Protein AF-A0A2N9MKL3-F1 (afdb_monomer)

Foldseek 3Di:
DDDDDDDDPPPPPPDPFDKDKDKDQPQDPPADPLQRVFWDSIWIWIATSVGTAKIWIFGLAADFDDDDPDPLADGRHDAQQWTTKMFGCQWYAAQARWIFGGAIWIWGWDFDDPDPVCPPQDSHRIKTFTAHCVLVPHNPDRDDDVVSFVRQVNRVGPTTRIKDKDADPDDDPQDWDDDPPFWTKGWHQRPNDTMIIGRTGYDPD

Secondary structure (DSSP, 8-state):
-------------------EEEEE-SPPTT--HHHHTTB-S-EEEEEETTEEEEEEEEBSS----SPPSSTT------TT-EEEEEEESS-EE-TT--EE-SEEEEEEEEE--SSTTSTTS-SS-EEEEEEEGGG---TT----HHHHHHHHHTTTSSS-EEEEEE--SSS-SSEEEEETTTEEEEEEEETTEEEEEEEE-----

Solvent-accessible surface area (backbone atoms only — not comparable to full-atom values): 11751 Å² total; per-residue (Å²): 138,85,82,82,83,83,81,81,78,80,79,78,79,76,69,79,76,58,71,45,78,43,82,38,72,63,71,78,83,93,64,58,66,78,53,59,75,46,39,38,68,48,25,40,36,36,28,38,79,92,41,71,38,38,36,40,30,41,24,48,57,64,78,68,65,68,78,58,89,52,84,50,44,82,66,32,55,57,63,21,36,57,47,31,38,40,31,21,84,37,71,37,49,33,36,81,70,44,60,30,63,54,46,56,22,37,28,23,34,38,66,67,70,97,50,88,89,52,65,82,78,56,96,47,35,36,28,31,39,33,22,37,39,90,74,55,88,58,70,84,54,56,46,52,69,72,58,43,41,57,41,8,26,69,42,72,38,97,50,54,40,51,30,51,37,43,78,48,96,67,89,67,67,76,38,72,45,78,48,87,95,54,30,31,32,45,25,40,65,35,62,89,47,66,38,19,34,48,71,41,40,65,66,89,126

Mean predicted aligned error: 6.05 Å

Sequence (205 aa):
MIKHLLLFCCAALAFAQDYKLETIANAPPGIPAAYASLLDSKGYRVTGPSGPWCEVWFRKSIPTGAKPSDQSIVFPIAQGTFLGILRFPGKGADRRDQTLNAGVYTMRYSNFPVDGAHQGVAPQRDFALLTPIGNDPDPNTKPEFDKLVEQSKTSGTAHAAVFSLEPPSGTSFPALSKEGEHDWVLAVKVGDLSLAIIVAGKYEG

Structure (mmCIF, N/CA/C/O backbone):
data_AF-A0A2N9MKL3-F1
#
_entry.id   AF-A0A2N9MKL3-F1
#
loop_
_atom_site.group_PDB
_atom_site.id
_atom_site.type_symbol
_atom_site.label_atom_id
_atom_site.label_alt_id
_atom_site.label_comp_id
_atom_site.label_asym_id
_atom_site.label_entity_id
_atom_site.label_seq_id
_atom_site.pdbx_PDB_ins_code
_atom_site.Cartn_x
_atom_site.Cartn_y
_atom_site.Cartn_z
_atom_site.occupancy
_atom_site.B_iso_or_equiv
_atom_site.auth_seq_id
_atom_site.auth_comp_id
_atom_site.auth_asym_id
_atom_site.auth_atom_id
_atom_site.pdbx_PDB_model_num
ATOM 1 N N . MET A 1 1 ? -59.181 36.366 5.813 1.00 39.66 1 MET A N 1
ATOM 2 C CA . MET A 1 1 ? -58.487 35.269 6.525 1.00 39.66 1 MET A CA 1
ATOM 3 C C . MET A 1 1 ? -57.336 34.780 5.657 1.00 39.66 1 MET A C 1
ATOM 5 O O . MET A 1 1 ? -57.567 34.009 4.737 1.00 39.66 1 MET A O 1
ATOM 9 N N . ILE A 1 2 ? -56.126 35.296 5.875 1.00 39.34 2 ILE A N 1
ATOM 10 C CA . ILE A 1 2 ? -54.935 34.930 5.094 1.00 39.34 2 ILE A CA 1
ATOM 11 C C . ILE A 1 2 ? -54.235 33.791 5.840 1.00 39.34 2 ILE A C 1
ATOM 13 O O . ILE A 1 2 ? -53.820 33.959 6.982 1.00 39.34 2 ILE A O 1
ATOM 17 N N . LYS A 1 3 ? -54.163 32.616 5.213 1.00 43.34 3 LYS A N 1
ATOM 18 C CA . LYS A 1 3 ? -53.497 31.426 5.752 1.00 43.34 3 LYS A CA 1
ATOM 19 C C . LYS A 1 3 ? -52.026 31.495 5.337 1.00 43.34 3 LYS A C 1
ATOM 21 O O . LYS A 1 3 ? -51.718 31.355 4.158 1.00 43.34 3 LYS A O 1
ATOM 26 N N . HIS A 1 4 ? -51.130 31.778 6.277 1.00 42.59 4 HIS A N 1
ATOM 27 C CA . HIS A 1 4 ? -49.688 31.719 6.036 1.00 42.59 4 HIS A CA 1
ATOM 28 C C . HIS A 1 4 ? -49.249 30.252 5.981 1.00 42.59 4 HIS A C 1
ATOM 30 O O . HIS A 1 4 ? -49.368 29.526 6.966 1.00 42.59 4 HIS A O 1
ATOM 36 N N . LEU A 1 5 ? -48.775 29.812 4.815 1.00 52.22 5 LEU A N 1
ATOM 37 C CA . LEU A 1 5 ? -48.100 28.531 4.640 1.00 52.22 5 LEU A CA 1
ATOM 38 C C . LEU A 1 5 ? -46.615 28.743 4.963 1.00 52.22 5 LEU A C 1
ATOM 40 O O . LEU A 1 5 ? -45.886 29.330 4.167 1.00 52.22 5 LEU A O 1
ATOM 44 N N . LEU A 1 6 ? -46.185 28.313 6.150 1.00 46.88 6 LEU A N 1
ATOM 45 C CA . LEU A 1 6 ? -44.770 28.260 6.517 1.00 46.88 6 LEU A CA 1
ATOM 46 C C . LEU A 1 6 ? -44.114 27.096 5.759 1.00 46.88 6 LEU A C 1
ATOM 48 O O . LEU A 1 6 ? -44.409 25.932 6.029 1.00 46.88 6 LEU A O 1
ATOM 52 N N . LEU A 1 7 ? -43.232 27.410 4.812 1.00 47.12 7 LEU A N 1
ATOM 53 C CA . LEU A 1 7 ? -42.380 26.433 4.141 1.00 47.12 7 LEU A CA 1
ATOM 54 C C . LEU A 1 7 ? -41.171 26.142 5.044 1.00 47.12 7 LEU A C 1
ATOM 56 O O . LEU A 1 7 ? -40.278 26.975 5.188 1.00 47.12 7 LEU A O 1
ATOM 60 N N . PHE A 1 8 ? -41.164 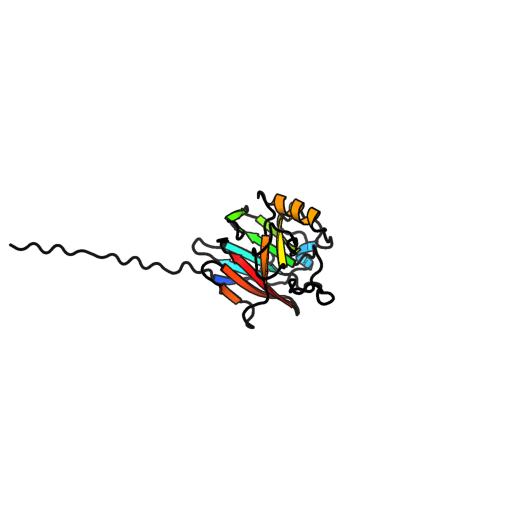24.973 5.684 1.00 48.44 8 PHE A N 1
ATOM 61 C CA . PHE A 1 8 ? -40.044 24.503 6.498 1.00 48.44 8 PHE A CA 1
ATOM 62 C C . PHE A 1 8 ? -38.958 23.956 5.561 1.00 48.44 8 PHE A C 1
ATOM 64 O O . PHE A 1 8 ? -39.061 22.844 5.046 1.00 48.44 8 PHE A O 1
ATOM 71 N N . CYS A 1 9 ? -37.938 24.767 5.280 1.00 44.59 9 CYS A N 1
ATOM 72 C CA . CYS A 1 9 ? -36.770 24.337 4.521 1.00 44.59 9 CYS A CA 1
ATOM 73 C C . CYS A 1 9 ? -35.875 23.503 5.453 1.00 44.59 9 CYS A C 1
ATOM 75 O O . CYS A 1 9 ? -35.110 24.052 6.245 1.00 44.59 9 CYS A O 1
ATOM 77 N N . CYS A 1 10 ? -36.007 22.174 5.412 1.00 46.41 10 CYS A N 1
ATOM 78 C CA . CYS A 1 10 ? -35.045 21.272 6.041 1.00 46.41 10 CYS A CA 1
ATOM 79 C C . CYS A 1 10 ? -33.714 21.385 5.291 1.00 46.41 10 CYS A C 1
ATOM 81 O O . CYS A 1 10 ? -33.498 20.705 4.289 1.00 46.41 10 CYS A O 1
ATOM 83 N N . ALA A 1 11 ? -32.820 22.248 5.770 1.00 45.31 11 ALA A N 1
ATOM 84 C CA . ALA A 1 11 ? -31.422 22.216 5.377 1.00 45.31 11 ALA A CA 1
ATOM 85 C C . ALA A 1 11 ? -30.827 20.889 5.871 1.00 45.31 11 ALA A C 1
ATOM 87 O O . ALA A 1 11 ? -30.518 20.732 7.052 1.00 45.31 11 ALA A O 1
ATOM 88 N N . ALA A 1 12 ? -30.719 19.906 4.978 1.00 47.62 12 ALA A N 1
ATOM 89 C CA . ALA A 1 12 ? -29.923 18.721 5.237 1.00 47.62 12 ALA A CA 1
ATOM 90 C C . ALA A 1 12 ? -28.466 19.176 5.376 1.00 47.62 12 ALA A C 1
ATOM 92 O O . ALA A 1 12 ? -27.826 19.555 4.395 1.00 47.62 12 ALA A O 1
ATOM 93 N N . LEU A 1 13 ? -27.952 19.182 6.605 1.00 41.12 13 LEU A N 1
ATOM 94 C CA . LEU A 1 13 ? -26.522 19.283 6.855 1.00 41.12 13 LEU A CA 1
ATOM 95 C C . LEU A 1 13 ? -25.884 18.022 6.266 1.00 41.12 13 LEU A C 1
ATOM 97 O O . LEU A 1 13 ? -25.890 16.960 6.888 1.00 41.12 13 LEU A O 1
ATOM 101 N N . ALA A 1 14 ? -25.380 18.125 5.038 1.00 39.22 14 ALA A N 1
ATOM 102 C CA . ALA A 1 14 ? -24.461 17.144 4.497 1.00 39.22 14 ALA A CA 1
ATOM 103 C C . ALA A 1 14 ? -23.179 17.237 5.332 1.00 39.22 14 ALA A C 1
ATOM 105 O O . ALA A 1 14 ? -22.327 18.089 5.092 1.00 39.22 14 ALA A O 1
ATOM 106 N N . PHE A 1 15 ? -23.067 16.408 6.370 1.00 42.84 15 PHE A N 1
ATOM 107 C CA . PHE A 1 15 ? -21.778 16.168 7.001 1.00 42.84 15 PHE A CA 1
ATOM 108 C C . PHE A 1 15 ? -20.847 15.651 5.907 1.00 42.84 15 PHE A C 1
ATOM 110 O O . PHE A 1 15 ? -21.163 14.644 5.268 1.00 42.84 15 PHE A O 1
ATOM 117 N N . ALA A 1 16 ? -19.738 16.354 5.669 1.00 49.22 16 ALA A N 1
ATOM 118 C CA . ALA A 1 16 ? -18.665 15.836 4.839 1.00 49.22 16 ALA A CA 1
ATOM 119 C C . ALA A 1 16 ? -18.332 14.429 5.353 1.00 49.22 16 ALA A C 1
ATOM 121 O O . ALA A 1 16 ? -18.038 14.223 6.534 1.00 49.22 16 ALA A O 1
ATOM 122 N N . GLN A 1 17 ? -18.533 13.444 4.484 1.00 60.38 17 GLN A N 1
ATOM 123 C CA . GLN A 1 17 ? -18.315 12.036 4.763 1.00 60.38 17 GLN A CA 1
ATOM 124 C C . GLN A 1 17 ? -16.808 11.771 4.737 1.00 60.38 17 GLN A C 1
ATOM 126 O O . GLN A 1 17 ? -16.272 11.203 3.789 1.00 60.38 17 GLN A O 1
ATOM 131 N N . ASP A 1 18 ? -16.123 12.260 5.766 1.00 85.50 18 ASP A N 1
ATOM 132 C CA . ASP A 1 18 ? -14.670 12.247 5.830 1.00 85.50 18 ASP A CA 1
ATOM 133 C C . ASP A 1 18 ? -14.138 10.942 6.416 1.00 85.50 18 ASP A C 1
ATOM 135 O O . ASP A 1 18 ? -14.710 10.363 7.348 1.00 85.50 18 ASP A O 1
ATOM 139 N N . TYR A 1 19 ? -13.002 10.499 5.884 1.00 95.62 19 TYR A N 1
ATOM 140 C CA . TYR A 1 19 ? -12.258 9.391 6.456 1.00 95.62 19 TYR A CA 1
ATOM 141 C C . TYR A 1 19 ? -11.375 9.875 7.605 1.00 95.62 19 TYR A C 1
ATOM 143 O O . TYR A 1 19 ? -10.886 11.004 7.628 1.00 95.62 19 TYR A O 1
ATOM 151 N N . LYS A 1 20 ? -11.160 8.996 8.584 1.00 97.06 20 LYS A N 1
ATOM 152 C CA . LYS A 1 20 ? -10.362 9.276 9.782 1.00 97.06 20 LYS A CA 1
ATOM 153 C C . LYS A 1 20 ? -9.252 8.258 9.941 1.00 97.06 20 LYS A C 1
ATOM 155 O O . LYS A 1 20 ? -9.462 7.072 9.695 1.00 97.06 20 LYS A O 1
ATOM 160 N N . LEU A 1 21 ? -8.104 8.729 10.415 1.00 98.06 21 LEU A N 1
ATOM 161 C CA . LEU A 1 21 ? -6.928 7.915 10.681 1.00 98.06 21 LEU A CA 1
ATOM 162 C C . LEU A 1 21 ? -6.773 7.640 12.178 1.00 98.06 21 LEU A C 1
ATOM 164 O O . LEU A 1 21 ? -6.790 8.559 12.994 1.00 98.06 21 LEU A O 1
ATOM 168 N N . GLU A 1 22 ? -6.547 6.379 12.520 1.00 97.88 22 GLU A N 1
ATOM 169 C CA . GLU A 1 22 ? -6.159 5.920 13.851 1.00 97.88 22 GLU A CA 1
ATOM 170 C C . GLU A 1 22 ? -4.869 5.097 13.730 1.00 97.88 22 GLU A C 1
ATOM 172 O O . GLU A 1 22 ? -4.763 4.212 12.883 1.00 97.88 22 GLU A O 1
ATOM 177 N N . THR A 1 23 ? -3.877 5.359 14.585 1.00 97.88 23 THR A N 1
ATOM 178 C CA . THR A 1 23 ? -2.728 4.450 14.725 1.00 97.88 23 THR A CA 1
ATOM 179 C C . THR A 1 23 ? -3.107 3.312 15.665 1.00 97.88 23 THR A C 1
ATOM 181 O O . THR A 1 23 ? -3.525 3.558 16.793 1.00 97.88 23 THR A O 1
ATOM 184 N N . ILE A 1 24 ? -2.924 2.071 15.224 1.00 96.88 24 ILE A N 1
ATOM 185 C CA . ILE A 1 24 ? -3.244 0.860 15.988 1.00 96.88 24 ILE A CA 1
ATOM 186 C C . ILE A 1 24 ? -1.961 0.114 16.368 1.00 96.88 24 ILE A C 1
ATOM 188 O O . ILE A 1 24 ? -1.011 0.075 15.594 1.00 96.88 24 ILE A O 1
ATOM 192 N N . ALA A 1 25 ? -1.924 -0.484 17.560 1.00 92.50 25 ALA A N 1
ATOM 193 C CA . ALA A 1 25 ? -0.756 -1.221 18.073 1.00 92.50 25 ALA A CA 1
ATOM 194 C C . ALA A 1 25 ? -0.885 -2.752 17.951 1.00 92.50 25 ALA A C 1
ATOM 196 O O . ALA A 1 25 ? 0.005 -3.493 18.359 1.00 92.50 25 ALA A O 1
ATOM 197 N N . ASN A 1 26 ? -2.014 -3.236 17.431 1.00 87.50 26 ASN A N 1
ATOM 198 C CA . ASN A 1 26 ? -2.251 -4.665 17.261 1.00 87.50 26 ASN A CA 1
ATOM 199 C C . ASN A 1 26 ? -1.634 -5.142 15.948 1.00 87.50 26 ASN A C 1
ATOM 201 O O . ASN A 1 26 ? -1.745 -4.456 14.932 1.00 87.50 26 ASN A O 1
ATOM 205 N N . ALA A 1 27 ? -1.047 -6.338 15.956 1.00 87.88 27 ALA A N 1
ATOM 206 C CA . ALA A 1 27 ? -0.633 -7.016 14.733 1.00 87.88 27 ALA A CA 1
ATOM 207 C C . ALA A 1 27 ? -1.854 -7.341 13.843 1.00 87.88 27 ALA A C 1
ATOM 209 O O . ALA A 1 27 ? -2.966 -7.495 14.367 1.00 87.88 27 ALA A O 1
ATOM 210 N N . PRO A 1 28 ? -1.670 -7.500 12.518 1.00 90.00 28 PRO A N 1
ATOM 211 C CA . PRO A 1 28 ? -2.746 -7.971 11.659 1.00 90.00 28 PRO A CA 1
ATOM 212 C C . PRO A 1 28 ? -3.197 -9.364 12.123 1.00 90.00 28 PRO A C 1
ATOM 214 O O . PRO A 1 28 ? -2.353 -10.232 12.370 1.00 90.00 28 PRO A O 1
ATOM 217 N N . PRO A 1 29 ? -4.507 -9.618 12.259 1.00 88.81 29 PRO A N 1
ATOM 218 C CA . PRO A 1 29 ? -4.981 -10.906 12.741 1.00 88.81 29 PRO A CA 1
ATOM 219 C C . PRO A 1 29 ? -4.747 -12.008 11.703 1.00 88.81 29 PRO A C 1
ATOM 221 O O . PRO A 1 29 ? -4.977 -11.811 10.512 1.00 88.81 29 PRO A O 1
ATOM 224 N N . GLY A 1 30 ? -4.355 -13.195 12.174 1.00 87.25 30 GLY A N 1
ATOM 225 C CA . GLY A 1 30 ? -4.364 -14.418 11.365 1.00 87.25 30 GLY A CA 1
ATOM 226 C C . GLY A 1 30 ? -3.326 -14.479 10.242 1.00 87.25 30 GLY A C 1
ATOM 227 O O . GLY A 1 30 ? -3.549 -15.196 9.270 1.00 87.25 30 GLY A O 1
ATOM 228 N N . ILE A 1 31 ? -2.209 -13.749 10.347 1.00 95.12 31 ILE A N 1
ATOM 229 C CA . ILE A 1 31 ? -1.145 -13.789 9.333 1.00 95.12 31 ILE A CA 1
ATOM 230 C C . ILE A 1 31 ? -0.044 -14.811 9.664 1.00 95.12 31 ILE A C 1
ATOM 232 O O . ILE A 1 31 ? 0.255 -15.028 10.842 1.00 95.12 31 ILE A O 1
ATOM 236 N N . PRO A 1 32 ? 0.618 -15.414 8.655 1.00 95.56 32 PRO A N 1
ATOM 237 C CA . PRO A 1 32 ? 1.768 -16.285 8.882 1.00 95.56 32 PRO A CA 1
ATOM 238 C C . PRO A 1 32 ? 2.934 -15.559 9.572 1.00 95.56 32 PRO A C 1
ATOM 240 O O . PRO A 1 32 ? 3.212 -14.389 9.297 1.00 95.56 32 PRO A O 1
ATOM 243 N N . ALA A 1 33 ? 3.683 -16.281 10.411 1.00 95.12 33 ALA A N 1
ATOM 244 C CA . ALA A 1 33 ? 4.817 -15.732 11.166 1.00 95.12 33 ALA A CA 1
ATOM 245 C C . ALA A 1 33 ? 5.911 -15.118 10.269 1.00 95.12 33 ALA A C 1
ATOM 247 O O . ALA A 1 33 ? 6.530 -14.119 10.643 1.00 95.12 33 ALA A O 1
ATOM 248 N N . ALA A 1 34 ? 6.107 -15.671 9.065 1.00 96.44 34 ALA A N 1
ATOM 249 C CA . ALA A 1 34 ? 7.040 -15.136 8.075 1.00 96.44 34 ALA A CA 1
ATOM 250 C C . ALA A 1 34 ? 6.705 -13.679 7.709 1.00 96.44 34 ALA A C 1
ATOM 252 O O . ALA A 1 34 ? 7.597 -12.836 7.686 1.00 96.44 34 ALA A O 1
ATOM 253 N N . TYR A 1 35 ? 5.419 -13.358 7.529 1.00 97.56 35 TYR A N 1
ATOM 254 C CA . TYR A 1 35 ? 4.961 -11.988 7.299 1.00 97.56 35 TYR A CA 1
ATOM 255 C C . TYR A 1 35 ? 5.055 -11.146 8.574 1.00 97.56 35 TYR A C 1
ATOM 257 O O . TYR A 1 35 ? 5.614 -10.051 8.543 1.00 97.56 35 TYR A O 1
ATOM 265 N N . ALA A 1 36 ? 4.573 -11.670 9.707 1.00 96.12 36 ALA A N 1
ATOM 266 C CA . ALA A 1 36 ? 4.521 -10.930 10.969 1.00 96.12 36 ALA A CA 1
ATOM 267 C C . ALA A 1 36 ? 5.900 -10.420 11.423 1.00 96.12 36 ALA A C 1
ATOM 269 O O . ALA A 1 36 ? 6.015 -9.308 11.931 1.00 96.12 36 ALA A O 1
ATOM 270 N N . SER A 1 37 ? 6.963 -11.197 11.194 1.00 95.81 37 SER A N 1
ATOM 271 C CA . SER A 1 37 ? 8.326 -10.816 11.592 1.00 95.81 37 SER A CA 1
ATOM 272 C C . SER A 1 37 ? 8.879 -9.584 10.851 1.00 95.81 37 SER A C 1
ATOM 274 O O . SER A 1 37 ? 9.760 -8.892 11.380 1.00 95.81 37 SER A O 1
ATOM 276 N N . LEU A 1 38 ? 8.338 -9.278 9.665 1.00 97.25 38 LEU A N 1
ATOM 277 C CA . LEU A 1 38 ? 8.775 -8.185 8.794 1.00 97.25 38 LEU A CA 1
ATOM 278 C C . LEU A 1 38 ? 7.998 -6.879 9.002 1.00 97.25 38 LEU A C 1
ATOM 280 O O . LEU A 1 38 ? 8.477 -5.833 8.561 1.00 97.25 38 LEU A O 1
ATOM 284 N N . LEU A 1 39 ? 6.824 -6.926 9.636 1.00 97.56 39 LEU A N 1
ATOM 285 C CA . LEU A 1 39 ? 5.928 -5.777 9.809 1.00 97.56 39 LEU A CA 1
ATOM 286 C C . LEU A 1 39 ? 6.325 -4.888 10.984 1.00 97.56 39 LEU A C 1
ATOM 288 O O . LEU A 1 39 ? 6.855 -5.366 11.988 1.00 97.56 39 LEU A O 1
ATOM 292 N N . ASP A 1 40 ? 6.057 -3.591 10.856 1.00 95.81 40 ASP A N 1
ATOM 293 C CA . ASP A 1 40 ? 6.110 -2.670 11.987 1.00 95.81 40 ASP A CA 1
ATOM 294 C C . ASP A 1 40 ? 5.137 -3.116 13.095 1.00 95.81 40 ASP A C 1
ATOM 296 O O . ASP A 1 40 ? 4.141 -3.799 12.838 1.00 95.81 40 ASP A O 1
ATOM 300 N N . SER A 1 41 ? 5.437 -2.763 14.348 1.00 91.38 41 SER A N 1
ATOM 301 C CA . SER A 1 41 ? 4.551 -3.071 15.477 1.00 91.38 41 SER A CA 1
ATOM 302 C C . SER A 1 41 ? 3.278 -2.226 15.465 1.00 91.38 41 SER A C 1
ATOM 304 O O . SER A 1 41 ? 2.305 -2.576 16.133 1.00 91.38 41 SER A O 1
ATOM 306 N N . LYS A 1 42 ? 3.272 -1.126 14.707 1.00 95.12 42 LYS A N 1
ATOM 307 C CA . LYS A 1 42 ? 2.122 -0.251 14.504 1.00 95.12 42 LYS A CA 1
ATOM 308 C C . LYS A 1 42 ? 1.496 -0.482 13.130 1.00 95.12 42 LYS A C 1
ATOM 310 O O . LYS A 1 42 ? 2.167 -0.799 12.152 1.00 95.12 42 LYS A O 1
ATOM 315 N N . GLY A 1 43 ? 0.192 -0.260 13.063 1.00 97.62 43 GLY A N 1
ATOM 316 C CA . GLY A 1 43 ? -0.569 -0.146 11.828 1.00 97.62 43 GLY A CA 1
ATOM 317 C C . GLY A 1 43 ? -1.437 1.104 11.829 1.00 97.62 43 GLY A C 1
ATOM 318 O O . GLY A 1 43 ? -1.456 1.882 12.787 1.00 97.62 43 GLY A O 1
ATOM 319 N N . TYR A 1 44 ? -2.198 1.266 10.760 1.00 98.44 44 TYR A N 1
ATOM 320 C CA . TYR A 1 44 ? -3.039 2.425 10.508 1.00 98.44 44 TYR A CA 1
ATOM 321 C C . TYR A 1 44 ? -4.439 1.962 10.143 1.00 98.44 44 TYR A C 1
ATOM 323 O O . TYR A 1 44 ? -4.627 1.316 9.115 1.00 98.44 44 TYR A O 1
ATOM 331 N N . ARG A 1 45 ? -5.427 2.286 10.974 1.00 98.50 45 ARG A N 1
ATOM 332 C CA . ARG A 1 45 ? -6.835 2.081 10.653 1.00 98.50 45 ARG A CA 1
ATOM 333 C C . ARG A 1 45 ? -7.390 3.340 10.015 1.00 98.50 45 ARG A C 1
ATOM 335 O O . ARG A 1 45 ? -7.307 4.427 10.580 1.00 98.50 45 ARG A O 1
ATOM 342 N N . VAL A 1 46 ? -8.015 3.155 8.866 1.00 98.44 46 VAL A N 1
ATOM 343 C CA . VAL A 1 46 ? -8.793 4.174 8.183 1.00 98.44 46 VAL A CA 1
ATOM 344 C C . VAL A 1 46 ? -10.264 3.840 8.388 1.00 98.44 46 VAL A C 1
ATOM 346 O O . VAL A 1 46 ? -10.717 2.738 8.084 1.00 98.44 46 VAL A O 1
ATOM 349 N N . THR A 1 47 ? -11.006 4.775 8.970 1.00 97.94 47 THR A N 1
ATOM 350 C CA . THR A 1 47 ? -12.442 4.644 9.248 1.00 97.94 47 THR A CA 1
ATOM 351 C C . THR A 1 47 ? -13.193 5.568 8.312 1.00 97.94 47 THR A C 1
ATOM 353 O O . THR A 1 47 ? -12.926 6.766 8.302 1.00 97.94 47 THR A O 1
ATOM 356 N N . GLY A 1 48 ? -14.102 5.007 7.523 1.00 95.25 48 GLY A N 1
ATOM 357 C CA . GLY A 1 48 ? -14.975 5.761 6.639 1.00 95.25 48 GLY A CA 1
ATOM 358 C C . GLY A 1 48 ? -16.331 6.075 7.281 1.00 95.25 48 GLY A C 1
ATOM 359 O O . GLY A 1 48 ? -16.581 5.735 8.442 1.00 95.25 48 GLY A O 1
ATOM 360 N N . PRO A 1 49 ? -17.253 6.665 6.506 1.00 90.56 49 PRO A N 1
ATOM 361 C CA . PRO A 1 49 ? -18.579 7.074 6.980 1.00 90.56 49 PRO A CA 1
ATOM 362 C C . PRO A 1 49 ? -19.431 5.930 7.542 1.00 90.56 49 PRO A C 1
ATOM 364 O O . PRO A 1 49 ? -20.260 6.144 8.424 1.00 90.56 49 PRO A O 1
ATOM 367 N N . SER A 1 50 ? -19.227 4.711 7.039 1.00 91.25 50 SER A N 1
ATOM 368 C CA . SER A 1 50 ? -19.972 3.510 7.439 1.00 91.25 50 SER A CA 1
ATOM 369 C C . SER A 1 50 ? -19.233 2.635 8.460 1.00 91.25 50 SER A C 1
ATOM 371 O O . SER A 1 50 ? -19.670 1.518 8.725 1.00 91.25 50 SER A O 1
ATOM 373 N N . GLY A 1 51 ? -18.126 3.118 9.037 1.00 94.44 51 GLY A N 1
ATOM 374 C CA . GLY A 1 51 ? -17.304 2.375 9.995 1.00 94.44 51 GLY A CA 1
ATOM 375 C C . GLY A 1 51 ? -15.901 2.045 9.467 1.00 94.44 51 GLY A C 1
ATOM 376 O O . GLY A 1 51 ? -15.419 2.709 8.545 1.00 94.44 51 GLY A O 1
ATOM 377 N N . PRO A 1 52 ? -15.198 1.064 10.069 1.00 95.81 52 PRO A N 1
ATOM 378 C CA . PRO A 1 52 ? -13.836 0.705 9.675 1.00 95.81 52 PRO A CA 1
ATOM 379 C C . PRO A 1 52 ? -13.753 0.349 8.186 1.00 95.81 52 PRO A C 1
ATOM 381 O O . PRO A 1 52 ? -14.414 -0.586 7.736 1.00 95.81 52 PRO A O 1
ATOM 384 N N . TRP A 1 53 ? -12.939 1.093 7.434 1.00 97.75 53 TRP A N 1
ATOM 385 C CA . TRP A 1 53 ? -12.760 0.904 5.996 1.00 97.75 53 TRP A CA 1
ATOM 386 C C . TRP A 1 53 ? -11.635 -0.087 5.715 1.00 97.75 53 TRP A C 1
ATOM 388 O O . TRP A 1 53 ? -11.880 -1.174 5.199 1.00 97.75 53 TRP A O 1
ATOM 398 N N . CYS A 1 54 ? -10.410 0.244 6.120 1.00 98.50 54 CYS A N 1
ATOM 399 C CA . CYS A 1 54 ? -9.257 -0.633 5.969 1.00 98.50 54 CYS A CA 1
ATOM 400 C C . CYS A 1 54 ? -8.257 -0.453 7.112 1.00 98.50 54 CYS A C 1
ATOM 402 O O . CYS A 1 54 ? -8.283 0.532 7.851 1.00 98.50 54 CYS A O 1
ATOM 404 N N . GLU A 1 55 ? -7.355 -1.414 7.247 1.00 98.62 55 GLU A N 1
ATOM 405 C CA . GLU A 1 55 ? -6.228 -1.383 8.174 1.00 98.62 55 GLU A CA 1
ATOM 406 C C . GLU A 1 55 ? -4.948 -1.708 7.398 1.00 98.62 55 GLU A C 1
ATOM 408 O O . GLU A 1 55 ? -4.938 -2.643 6.598 1.00 98.62 55 GLU A O 1
ATOM 413 N N . VAL A 1 56 ? -3.878 -0.943 7.605 1.00 98.75 56 VAL A N 1
ATOM 414 C CA . VAL A 1 56 ? -2.621 -1.073 6.856 1.00 98.75 56 VAL A CA 1
ATOM 415 C C . VAL A 1 56 ? -1.448 -1.222 7.820 1.00 98.75 56 VAL A C 1
ATOM 417 O O . VAL A 1 56 ? -1.282 -0.409 8.725 1.00 98.75 56 VAL A O 1
ATOM 420 N N . TRP A 1 57 ? -0.606 -2.229 7.604 1.00 98.69 57 TRP A N 1
ATOM 421 C CA . TRP A 1 57 ? 0.664 -2.418 8.306 1.00 98.69 57 TRP A CA 1
ATOM 422 C C . TRP A 1 57 ? 1.783 -2.488 7.286 1.00 98.69 57 TRP A C 1
ATOM 424 O O . TRP A 1 57 ? 1.802 -3.383 6.445 1.00 98.69 57 TRP A O 1
ATOM 434 N N . PHE A 1 58 ? 2.740 -1.575 7.366 1.00 98.56 58 PHE A N 1
ATOM 435 C CA . PHE A 1 58 ? 3.915 -1.615 6.505 1.00 98.56 58 PHE A CA 1
ATOM 436 C C . PHE A 1 58 ? 4.994 -2.513 7.105 1.00 98.56 58 PHE A C 1
ATOM 438 O O . PHE A 1 58 ? 4.982 -2.837 8.295 1.00 98.56 58 PHE A O 1
ATOM 445 N N . ARG A 1 59 ? 5.956 -2.923 6.278 1.00 97.94 59 ARG A N 1
ATOM 446 C CA . ARG A 1 59 ? 7.213 -3.479 6.786 1.00 97.94 59 ARG A CA 1
ATOM 447 C C . ARG A 1 59 ? 7.900 -2.492 7.727 1.00 97.94 59 ARG A C 1
ATOM 449 O O . ARG A 1 59 ? 7.751 -1.293 7.562 1.00 97.94 59 ARG A O 1
ATOM 456 N N . LYS A 1 60 ? 8.747 -2.982 8.633 1.00 96.69 60 LYS A N 1
ATOM 457 C CA . LYS A 1 60 ? 9.647 -2.132 9.446 1.00 96.69 60 LYS A CA 1
ATOM 458 C C . LYS A 1 60 ? 10.567 -1.277 8.567 1.00 96.69 60 LYS A C 1
ATOM 460 O O . LYS A 1 60 ? 10.918 -0.154 8.903 1.00 96.69 60 LYS A O 1
ATOM 465 N N . SER A 1 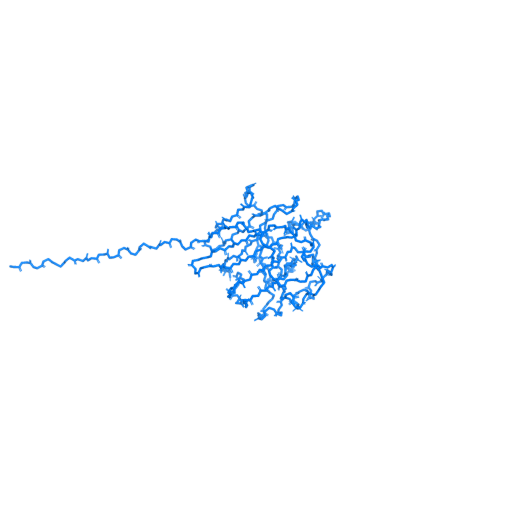61 ? 10.989 -1.854 7.443 1.00 96.62 61 SER A N 1
ATOM 466 C CA . SER A 1 61 ? 11.807 -1.217 6.417 1.00 96.62 61 SER A CA 1
ATOM 467 C C . SER A 1 61 ? 11.526 -1.882 5.069 1.00 96.62 61 SER A C 1
ATOM 469 O O . SER A 1 61 ? 11.428 -3.114 4.981 1.00 96.62 61 SER A O 1
ATOM 471 N N . ILE A 1 62 ? 11.376 -1.062 4.028 1.00 97.88 62 ILE A N 1
ATOM 472 C CA . ILE A 1 62 ? 11.233 -1.507 2.641 1.00 97.88 62 ILE A CA 1
ATOM 473 C C . ILE A 1 62 ? 12.623 -1.465 1.991 1.00 97.88 62 ILE A C 1
ATOM 475 O O . ILE A 1 62 ? 13.247 -0.406 1.994 1.00 97.88 62 ILE A O 1
ATOM 479 N N . PRO A 1 63 ? 13.120 -2.583 1.428 1.00 96.38 63 PRO A N 1
ATOM 480 C CA . PRO A 1 63 ? 14.382 -2.602 0.707 1.00 96.38 63 PRO A CA 1
ATOM 481 C C . PRO A 1 63 ? 14.336 -1.659 -0.492 1.00 96.38 63 PRO A C 1
ATOM 483 O O . PRO A 1 63 ? 13.493 -1.817 -1.377 1.00 96.38 63 PRO A O 1
ATOM 486 N N . THR A 1 64 ? 15.269 -0.716 -0.521 1.00 96.81 64 THR A N 1
ATOM 487 C CA . THR A 1 64 ? 15.472 0.213 -1.629 1.00 96.81 64 THR A CA 1
ATOM 488 C C . THR A 1 64 ? 16.793 -0.071 -2.339 1.00 96.81 64 THR A C 1
ATOM 490 O O . THR A 1 64 ? 17.714 -0.664 -1.772 1.00 96.81 64 THR A O 1
ATOM 493 N N . GLY A 1 65 ? 16.867 0.304 -3.613 1.00 93.81 65 GLY A N 1
ATOM 494 C CA . GLY A 1 65 ? 18.039 0.141 -4.465 1.00 93.81 65 GLY A CA 1
ATOM 495 C C . GLY A 1 65 ? 18.533 1.463 -5.043 1.00 93.81 65 GLY A C 1
ATOM 496 O O . GLY A 1 65 ? 18.348 2.536 -4.470 1.00 93.81 65 GLY A O 1
ATOM 497 N N . ALA A 1 66 ? 19.179 1.372 -6.204 1.00 93.31 66 ALA A N 1
ATOM 498 C CA . ALA A 1 66 ? 19.588 2.546 -6.959 1.00 93.31 66 ALA A CA 1
ATOM 499 C C . ALA A 1 66 ? 18.370 3.359 -7.426 1.00 93.31 66 ALA A C 1
ATOM 501 O O . ALA A 1 66 ? 17.275 2.827 -7.613 1.00 93.31 66 ALA A O 1
ATOM 502 N N . LYS A 1 67 ? 18.590 4.657 -7.652 1.00 91.94 67 LYS A N 1
ATOM 503 C CA . LYS A 1 67 ? 17.586 5.537 -8.251 1.00 91.94 67 LYS A CA 1
ATOM 504 C C . LYS A 1 67 ? 17.127 4.967 -9.610 1.00 91.94 67 LYS A C 1
ATOM 506 O O . LYS A 1 67 ? 17.997 4.605 -10.408 1.00 91.94 67 LYS A O 1
ATOM 511 N N . PRO A 1 68 ? 15.812 4.924 -9.898 1.00 93.69 68 PRO A N 1
ATOM 512 C CA . PRO A 1 68 ? 15.310 4.518 -11.207 1.00 93.69 68 PRO A CA 1
ATOM 513 C C . PRO A 1 68 ? 15.859 5.402 -12.336 1.00 93.69 68 PRO A C 1
ATOM 515 O O . PRO A 1 68 ? 16.015 6.615 -12.173 1.00 93.69 68 PRO A O 1
ATOM 518 N N . SER A 1 69 ? 16.155 4.797 -13.488 1.00 93.88 69 SER A N 1
ATOM 519 C CA . SER A 1 69 ? 16.533 5.526 -14.708 1.00 93.88 69 SER A CA 1
ATOM 520 C C . SER A 1 69 ? 15.322 6.135 -15.422 1.00 93.88 69 SER A C 1
ATOM 522 O O . SER A 1 69 ? 15.442 7.186 -16.050 1.00 93.88 69 SER A O 1
ATOM 524 N N . ASP A 1 70 ? 14.161 5.488 -15.310 1.00 93.38 70 ASP A N 1
ATOM 525 C CA . ASP A 1 70 ? 12.875 6.004 -15.767 1.00 93.38 70 ASP A CA 1
ATOM 526 C C . ASP A 1 70 ? 12.366 7.072 -14.790 1.00 93.38 70 ASP A C 1
ATOM 528 O O . ASP A 1 70 ? 12.104 6.787 -13.623 1.00 93.38 70 ASP A O 1
ATOM 532 N N . GLN A 1 71 ? 12.221 8.306 -15.275 1.00 92.44 71 GLN A N 1
ATOM 533 C CA . GLN A 1 71 ? 11.791 9.451 -14.465 1.00 92.44 71 GLN A CA 1
ATOM 534 C C . GLN A 1 71 ? 10.320 9.380 -14.037 1.00 92.44 71 GLN A C 1
ATOM 536 O O . GLN A 1 71 ? 9.918 10.124 -13.148 1.00 92.44 71 GLN A O 1
ATOM 541 N N . SER A 1 72 ? 9.527 8.499 -14.650 1.00 93.31 72 SER A N 1
ATOM 542 C CA . SER A 1 72 ? 8.137 8.252 -14.258 1.00 93.31 72 SER A CA 1
ATOM 543 C C . SER A 1 72 ? 7.997 7.248 -13.105 1.00 93.31 72 SER A C 1
ATOM 545 O O . SER A 1 72 ? 6.882 7.000 -12.648 1.00 93.31 72 SER A O 1
ATOM 547 N N . ILE A 1 73 ? 9.113 6.687 -12.620 1.00 96.88 73 ILE A N 1
ATOM 548 C CA . ILE A 1 73 ? 9.171 5.844 -11.422 1.00 96.88 73 ILE A CA 1
ATOM 549 C C . ILE A 1 73 ? 9.773 6.662 -10.280 1.00 96.88 73 ILE A C 1
ATOM 551 O O . ILE A 1 73 ? 10.915 7.122 -10.353 1.00 96.88 73 ILE A O 1
ATOM 555 N N . VAL A 1 74 ? 9.011 6.816 -9.204 1.00 97.00 74 VAL A N 1
ATOM 556 C CA . VAL A 1 74 ? 9.415 7.600 -8.033 1.00 97.00 74 VAL A CA 1
ATOM 557 C C . VAL A 1 74 ? 10.265 6.764 -7.090 1.00 97.00 74 VAL A C 1
ATOM 559 O O . VAL A 1 74 ? 11.299 7.228 -6.598 1.00 97.00 74 VAL A O 1
ATOM 562 N N . PHE A 1 75 ? 9.826 5.541 -6.794 1.00 97.88 75 PHE A N 1
ATOM 563 C CA . PHE A 1 75 ? 10.409 4.778 -5.706 1.00 97.88 75 PHE A CA 1
ATOM 564 C C . PHE A 1 75 ? 11.528 3.855 -6.196 1.00 97.88 75 PHE A C 1
ATOM 566 O O . PHE A 1 75 ? 11.332 3.085 -7.134 1.00 97.88 75 PHE A O 1
ATOM 573 N N . PRO A 1 76 ? 12.698 3.843 -5.531 1.00 97.19 76 PRO A N 1
ATOM 574 C CA . PRO A 1 76 ? 13.774 2.899 -5.823 1.00 97.19 76 PRO A CA 1
ATOM 575 C C . PRO A 1 76 ? 13.462 1.508 -5.239 1.00 97.19 76 PRO A C 1
ATOM 577 O O . PRO A 1 76 ? 14.282 0.934 -4.525 1.00 97.19 76 PRO A O 1
ATOM 580 N N . ILE A 1 77 ? 12.261 0.977 -5.476 1.00 98.19 77 ILE A N 1
ATOM 581 C CA . ILE A 1 77 ? 11.800 -0.320 -4.969 1.00 98.19 77 ILE A CA 1
ATOM 582 C C . ILE A 1 77 ? 11.815 -1.321 -6.124 1.00 98.19 77 ILE A C 1
ATOM 584 O O . ILE A 1 77 ? 11.369 -1.026 -7.227 1.00 98.19 77 ILE A O 1
ATOM 588 N N . ALA A 1 78 ? 12.332 -2.525 -5.887 1.00 97.12 78 ALA A N 1
ATOM 589 C CA . ALA A 1 78 ? 12.328 -3.567 -6.910 1.00 97.12 78 ALA A CA 1
ATOM 590 C C . ALA A 1 78 ? 10.917 -4.152 -7.117 1.00 97.12 78 ALA A C 1
ATOM 592 O O . ALA A 1 78 ? 10.177 -4.338 -6.145 1.00 97.12 78 ALA A O 1
ATOM 593 N N . GLN A 1 79 ? 10.586 -4.521 -8.359 1.00 97.88 79 GLN A N 1
ATOM 594 C CA . GLN A 1 79 ? 9.364 -5.251 -8.726 1.00 97.88 79 GLN A CA 1
ATOM 595 C C . GLN A 1 79 ? 9.085 -6.422 -7.769 1.00 97.88 79 GLN A C 1
ATOM 597 O O . GLN A 1 79 ? 9.993 -7.139 -7.342 1.00 97.88 79 GLN A O 1
ATOM 602 N N . GLY A 1 80 ? 7.817 -6.599 -7.396 1.00 98.44 80 GLY A N 1
ATOM 603 C CA . GLY A 1 80 ? 7.366 -7.700 -6.551 1.00 98.44 80 GLY A CA 1
ATOM 604 C C . GLY A 1 80 ? 7.755 -7.580 -5.078 1.00 98.44 80 GLY A C 1
ATOM 605 O O . GLY A 1 80 ? 7.362 -8.439 -4.288 1.00 98.44 80 GLY A O 1
ATOM 606 N N . THR A 1 81 ? 8.490 -6.541 -4.669 1.00 98.62 81 THR A N 1
ATOM 607 C CA . THR A 1 81 ? 8.893 -6.354 -3.269 1.00 98.62 81 THR A CA 1
ATOM 608 C C . THR A 1 81 ? 7.669 -6.267 -2.364 1.00 98.62 81 THR A C 1
ATOM 610 O O . THR A 1 81 ? 6.782 -5.443 -2.579 1.00 98.62 81 THR A O 1
ATOM 613 N N . PHE A 1 82 ? 7.638 -7.102 -1.323 1.00 98.75 82 PHE A N 1
ATOM 614 C CA . PHE A 1 82 ? 6.639 -7.015 -0.263 1.00 98.75 82 PHE A CA 1
ATOM 615 C C . PHE A 1 82 ? 6.754 -5.664 0.455 1.00 98.75 82 PHE A C 1
ATOM 617 O O . PHE A 1 82 ? 7.847 -5.302 0.902 1.00 98.75 82 PHE A O 1
ATOM 624 N N . LEU A 1 83 ? 5.639 -4.939 0.557 1.00 98.81 83 LEU A N 1
ATOM 625 C CA . LEU A 1 83 ? 5.534 -3.610 1.170 1.00 98.81 83 LEU A CA 1
ATOM 626 C C . LEU A 1 83 ? 4.890 -3.662 2.557 1.00 98.81 83 LEU A C 1
ATOM 628 O O . LEU A 1 83 ? 5.262 -2.898 3.449 1.00 98.81 83 LEU A O 1
ATOM 632 N N . GLY A 1 84 ? 3.931 -4.567 2.741 1.00 98.56 84 GLY A N 1
ATOM 633 C CA . GLY A 1 84 ? 3.116 -4.641 3.943 1.00 98.56 84 GLY A CA 1
ATOM 634 C C . GLY A 1 84 ? 1.820 -5.418 3.736 1.00 98.56 84 GLY A C 1
ATOM 635 O O . GLY A 1 84 ? 1.592 -6.016 2.687 1.00 98.56 84 GLY A O 1
ATOM 636 N N . ILE A 1 85 ? 0.966 -5.394 4.749 1.00 98.69 85 ILE A N 1
ATOM 637 C CA . ILE A 1 85 ? -0.364 -5.995 4.753 1.00 98.69 85 ILE A CA 1
ATOM 638 C C . ILE A 1 85 ? -1.426 -4.900 4.694 1.00 98.69 85 ILE A C 1
ATOM 640 O O . ILE A 1 85 ? -1.333 -3.907 5.415 1.00 98.69 85 ILE A O 1
ATOM 644 N N . LEU A 1 86 ? -2.464 -5.131 3.896 1.00 98.62 86 LEU A N 1
ATOM 645 C CA . LEU A 1 86 ? -3.718 -4.390 3.947 1.00 98.62 86 LEU A CA 1
ATOM 646 C C . LEU A 1 86 ? -4.844 -5.354 4.325 1.00 98.62 86 LEU A C 1
ATOM 648 O O . LEU A 1 86 ? -4.944 -6.456 3.790 1.00 98.62 86 LEU A O 1
ATOM 652 N N . ARG A 1 87 ? -5.705 -4.949 5.253 1.00 98.25 87 ARG A N 1
ATOM 653 C CA . ARG A 1 87 ? -6.897 -5.698 5.645 1.00 98.25 87 ARG A CA 1
ATOM 654 C C . ARG A 1 87 ? -8.143 -4.862 5.409 1.00 98.25 87 ARG A C 1
ATOM 656 O O . ARG A 1 87 ? -8.209 -3.718 5.847 1.00 98.25 87 ARG A O 1
ATOM 663 N N . PHE A 1 88 ? -9.159 -5.481 4.824 1.00 97.81 88 PHE A N 1
ATOM 664 C CA . PHE A 1 88 ? -10.518 -4.951 4.811 1.00 97.81 88 PHE A CA 1
ATOM 665 C C . PHE A 1 88 ? -11.364 -5.695 5.857 1.00 97.81 88 PHE A C 1
ATOM 667 O O . PHE A 1 88 ? -11.567 -6.906 5.720 1.00 97.81 88 PHE A O 1
ATOM 674 N N . PRO A 1 89 ? -11.832 -5.026 6.934 1.00 96.62 89 PRO A N 1
ATOM 675 C CA . PRO A 1 89 ? -12.761 -5.626 7.897 1.00 96.62 89 PRO A CA 1
ATOM 676 C C . PRO A 1 89 ? -14.127 -5.964 7.281 1.00 96.62 89 PRO A C 1
ATOM 678 O O . PRO A 1 89 ? -14.748 -6.947 7.679 1.00 96.62 89 PRO A O 1
ATOM 681 N N . GLY A 1 90 ? -14.577 -5.155 6.318 1.00 96.06 90 GLY A N 1
ATOM 682 C CA . GLY A 1 90 ? -15.748 -5.386 5.468 1.00 96.06 90 GLY A CA 1
ATOM 683 C C . GLY A 1 90 ? -15.348 -5.493 3.994 1.00 96.06 90 GLY A C 1
ATOM 684 O O . GLY A 1 90 ? -14.204 -5.811 3.694 1.00 96.06 90 GLY A O 1
ATOM 685 N N . LYS A 1 91 ? -16.270 -5.229 3.061 1.00 95.00 91 LYS A N 1
ATOM 686 C CA . LYS A 1 91 ? -15.897 -5.093 1.643 1.00 95.00 91 LYS A CA 1
ATOM 687 C C . LYS A 1 91 ? -15.067 -3.824 1.441 1.00 95.00 91 LYS A C 1
ATOM 689 O O . LYS A 1 91 ? 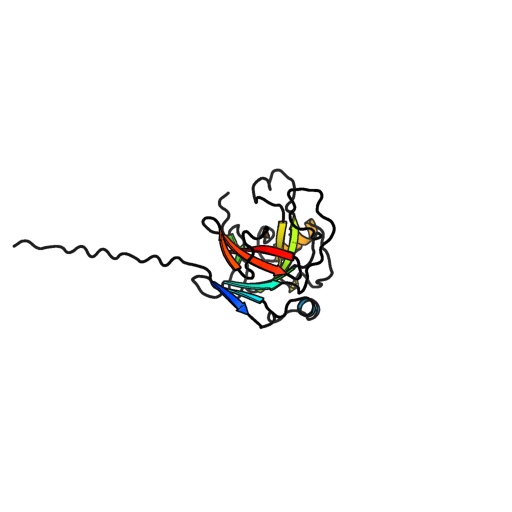-15.417 -2.782 1.988 1.00 95.00 91 LYS A O 1
ATOM 694 N N . GLY A 1 92 ? -14.010 -3.934 0.648 1.00 95.69 92 GLY A N 1
ATOM 695 C CA . GLY A 1 92 ? -13.207 -2.810 0.178 1.00 95.69 92 GLY A CA 1
ATOM 696 C C . GLY A 1 92 ? -13.448 -2.524 -1.298 1.00 95.69 92 GLY A C 1
ATOM 697 O O . GLY A 1 92 ? -14.226 -3.215 -1.962 1.00 95.69 92 GLY A O 1
ATOM 698 N N . ALA A 1 93 ? -12.732 -1.539 -1.823 1.00 95.88 93 ALA A N 1
ATOM 699 C CA . ALA A 1 93 ? -12.622 -1.308 -3.254 1.00 95.88 93 ALA A CA 1
ATOM 700 C C . ALA A 1 93 ? -11.254 -0.713 -3.590 1.00 95.88 93 ALA A C 1
ATOM 702 O O . ALA A 1 93 ? -10.627 -0.082 -2.736 1.00 95.88 93 ALA A O 1
ATOM 703 N N . ASP A 1 94 ? -10.801 -0.927 -4.822 1.00 94.69 94 ASP A N 1
ATOM 704 C CA . ASP A 1 94 ? -9.733 -0.116 -5.396 1.00 94.69 94 ASP A CA 1
ATOM 705 C C . ASP A 1 94 ? -10.302 1.150 -6.058 1.00 94.69 94 ASP A C 1
ATOM 707 O O . ASP A 1 94 ? -11.514 1.361 -6.114 1.00 94.69 94 ASP A O 1
ATOM 711 N N . ARG A 1 95 ? -9.419 2.001 -6.589 1.00 93.12 95 ARG A N 1
ATOM 712 C CA . ARG A 1 95 ? -9.814 3.266 -7.222 1.00 93.12 95 ARG A CA 1
ATOM 713 C C . ARG A 1 95 ? -10.665 3.075 -8.495 1.00 93.12 95 ARG A C 1
ATOM 715 O O . ARG A 1 95 ? -11.287 4.023 -8.957 1.00 93.12 95 ARG A O 1
ATOM 722 N N . ARG A 1 96 ? -10.708 1.872 -9.079 1.00 92.00 96 ARG A N 1
ATOM 723 C CA . ARG A 1 96 ? -11.503 1.540 -10.279 1.00 92.00 96 ARG A CA 1
ATOM 724 C C . ARG A 1 96 ? -12.889 0.990 -9.922 1.00 92.00 96 ARG A C 1
ATOM 726 O O . ARG A 1 96 ? -13.512 0.335 -10.754 1.00 92.00 96 ARG A O 1
ATOM 733 N N . ASP A 1 97 ? -13.334 1.191 -8.682 1.00 92.06 97 ASP A N 1
ATOM 734 C CA . ASP A 1 97 ? -14.567 0.628 -8.127 1.00 92.06 97 ASP A CA 1
ATOM 735 C C . ASP A 1 97 ? -14.611 -0.918 -8.175 1.00 92.06 97 ASP A C 1
ATOM 737 O O . ASP A 1 97 ? -15.679 -1.531 -8.057 1.00 92.06 97 ASP A O 1
ATOM 741 N N . GLN A 1 98 ? -13.456 -1.595 -8.296 1.00 94.19 98 GLN A N 1
ATOM 742 C CA . GLN A 1 98 ? -13.412 -3.054 -8.205 1.00 94.19 98 GLN A CA 1
ATOM 743 C C . GLN A 1 98 ? -13.642 -3.461 -6.750 1.00 94.19 98 GLN A C 1
ATOM 745 O O . GLN A 1 98 ? -12.820 -3.185 -5.878 1.00 94.19 98 GLN A O 1
ATOM 750 N N . THR A 1 99 ? -14.760 -4.138 -6.481 1.00 95.69 99 THR A N 1
ATOM 751 C CA . THR A 1 99 ? -15.084 -4.604 -5.127 1.00 95.69 99 THR A CA 1
ATOM 752 C C . THR A 1 99 ? -14.116 -5.697 -4.681 1.00 95.69 99 THR A C 1
ATOM 754 O O . THR A 1 99 ? -13.967 -6.720 -5.346 1.00 95.69 99 THR A O 1
ATOM 757 N N . LEU A 1 100 ? -13.529 -5.509 -3.502 1.00 96.81 100 LEU A N 1
ATOM 758 C CA . LEU A 1 100 ? -12.655 -6.465 -2.831 1.00 96.81 100 LEU A CA 1
ATOM 759 C C . LEU A 1 100 ? -13.397 -7.092 -1.651 1.00 96.81 100 LEU A C 1
ATOM 761 O O . LEU A 1 100 ? -14.088 -6.411 -0.887 1.00 96.81 100 LEU A O 1
ATOM 765 N N . ASN A 1 101 ? -13.263 -8.407 -1.497 1.00 95.75 101 ASN A N 1
ATOM 766 C CA . ASN A 1 101 ? -13.845 -9.110 -0.360 1.00 95.75 101 ASN A CA 1
ATOM 767 C C . ASN A 1 101 ? -13.190 -8.677 0.962 1.00 95.75 101 ASN A C 1
ATOM 769 O O . ASN A 1 101 ? -12.055 -8.204 1.001 1.00 95.75 101 ASN A O 1
ATOM 773 N N . ALA A 1 102 ? -13.909 -8.881 2.066 1.00 96.62 102 ALA A N 1
ATOM 774 C CA . ALA A 1 102 ? -13.300 -8.779 3.385 1.00 96.62 102 ALA A CA 1
ATOM 775 C C . ALA A 1 102 ? -12.171 -9.806 3.506 1.00 96.62 102 ALA A C 1
ATOM 777 O O . ALA A 1 102 ? -12.324 -10.959 3.094 1.00 96.62 102 ALA A O 1
ATOM 778 N N . GLY A 1 103 ? -11.043 -9.402 4.080 1.00 96.62 103 GLY A N 1
ATOM 779 C CA . GLY A 1 103 ? -9.887 -10.281 4.162 1.00 96.62 103 GLY A CA 1
ATOM 780 C C . GLY A 1 103 ? -8.569 -9.558 4.361 1.00 96.62 103 GLY A C 1
ATOM 781 O O . GLY A 1 103 ? -8.513 -8.338 4.514 1.00 96.62 103 GLY A O 1
ATOM 782 N N . VAL A 1 104 ? -7.508 -10.360 4.383 1.00 97.81 104 VAL A N 1
ATOM 783 C CA . VAL A 1 104 ? -6.126 -9.916 4.548 1.00 97.81 104 VAL A CA 1
ATOM 784 C C . VAL A 1 104 ? -5.383 -10.111 3.234 1.00 97.81 104 VAL A C 1
ATOM 786 O O . VAL A 1 104 ? -5.403 -11.197 2.648 1.00 97.81 104 VAL A O 1
ATOM 789 N N . TYR A 1 105 ? -4.712 -9.054 2.798 1.00 98.44 105 TYR A N 1
ATOM 790 C CA . TYR A 1 105 ? -4.032 -8.960 1.521 1.00 98.44 105 TYR A CA 1
ATOM 791 C C . TYR A 1 105 ? -2.574 -8.566 1.731 1.00 98.44 105 TYR A C 1
ATOM 793 O O . TYR A 1 105 ? -2.260 -7.711 2.563 1.00 98.44 105 TYR A O 1
ATOM 801 N N . THR A 1 106 ? -1.676 -9.163 0.957 1.00 98.75 106 THR A N 1
ATOM 802 C CA . THR A 1 106 ? -0.309 -8.665 0.820 1.00 98.75 106 THR A CA 1
ATOM 803 C C . THR A 1 106 ? -0.289 -7.514 -0.175 1.00 98.75 106 THR A C 1
ATOM 805 O O . THR A 1 106 ? -0.996 -7.539 -1.179 1.00 98.75 106 THR A O 1
ATOM 808 N N . MET A 1 107 ? 0.516 -6.494 0.115 1.00 98.81 107 MET A N 1
ATOM 809 C CA . MET A 1 107 ? 0.829 -5.397 -0.797 1.00 98.81 107 MET A CA 1
ATOM 810 C C . MET A 1 107 ? 2.202 -5.658 -1.411 1.00 98.81 107 MET A C 1
ATOM 812 O O . MET A 1 107 ? 3.200 -5.719 -0.681 1.00 98.81 107 MET A O 1
ATOM 816 N N . ARG A 1 108 ? 2.276 -5.792 -2.737 1.00 98.81 108 ARG A N 1
ATOM 817 C CA . ARG A 1 108 ? 3.548 -5.915 -3.464 1.00 98.81 108 ARG A CA 1
ATOM 818 C C . ARG A 1 108 ? 3.719 -4.791 -4.468 1.00 98.81 108 ARG A C 1
ATOM 820 O O . ARG A 1 108 ? 2.781 -4.442 -5.175 1.00 98.81 108 ARG A O 1
ATOM 827 N N . TYR A 1 109 ? 4.926 -4.244 -4.517 1.00 98.75 109 TYR A N 1
ATOM 828 C CA . TYR A 1 109 ? 5.272 -3.160 -5.424 1.00 98.75 109 TYR A CA 1
ATOM 829 C C . TYR A 1 109 ? 5.249 -3.614 -6.885 1.00 98.75 109 TYR A C 1
ATOM 831 O O . TYR A 1 109 ? 5.748 -4.694 -7.211 1.00 98.75 109 TYR A O 1
ATOM 839 N N . SER A 1 110 ? 4.718 -2.770 -7.761 1.00 98.31 110 SER A N 1
ATOM 840 C CA . SER A 1 110 ? 4.776 -2.938 -9.207 1.00 98.31 110 SER A CA 1
ATOM 841 C C . SER A 1 110 ? 4.754 -1.585 -9.900 1.00 98.31 110 SER A C 1
ATOM 843 O O . SER A 1 110 ? 4.235 -0.610 -9.358 1.00 98.31 110 SER A O 1
ATOM 845 N N . ASN A 1 111 ? 5.233 -1.551 -11.139 1.00 97.19 111 ASN A N 1
ATOM 846 C CA . ASN A 1 111 ? 4.991 -0.429 -12.038 1.00 97.19 111 ASN A CA 1
ATOM 847 C C . ASN A 1 111 ? 3.940 -0.804 -13.083 1.00 97.19 111 ASN A C 1
ATOM 849 O O . ASN A 1 111 ? 3.962 -1.933 -13.577 1.00 97.19 111 ASN A O 1
ATOM 853 N N . PHE A 1 112 ? 3.037 0.110 -13.454 1.00 92.88 112 PHE A N 1
ATOM 854 C CA . PHE A 1 112 ? 2.172 -0.152 -14.612 1.00 92.88 112 PHE A CA 1
ATOM 855 C C . PHE A 1 112 ? 2.987 -0.136 -15.922 1.00 92.88 112 PHE A C 1
ATOM 857 O O . PHE A 1 112 ? 3.996 0.573 -15.985 1.00 92.88 112 PHE A O 1
ATOM 864 N N . PRO A 1 113 ? 2.607 -0.892 -16.969 1.00 92.38 113 PRO A N 1
ATOM 865 C CA . PRO A 1 113 ? 3.347 -0.964 -18.235 1.00 92.38 113 PRO A CA 1
ATOM 866 C C . PRO A 1 113 ? 3.407 0.359 -19.009 1.00 92.38 113 PRO A C 1
ATOM 868 O O . PRO A 1 113 ? 2.471 1.150 -18.980 1.00 92.38 113 PRO A O 1
ATOM 871 N N . VAL A 1 114 ? 4.483 0.580 -19.770 1.00 92.06 114 VAL A N 1
ATOM 872 C CA . VAL A 1 114 ? 4.560 1.703 -20.722 1.00 92.06 114 VAL A CA 1
ATOM 873 C C . VAL A 1 114 ? 3.923 1.273 -22.041 1.00 92.06 114 VAL A C 1
ATOM 875 O O . VAL A 1 114 ? 4.604 0.842 -22.969 1.00 92.06 114 VAL A O 1
ATOM 878 N N . ASP A 1 115 ? 2.600 1.354 -22.105 1.00 91.50 115 ASP A N 1
ATOM 879 C CA . ASP A 1 115 ? 1.817 1.073 -23.306 1.00 91.50 115 ASP A CA 1
ATOM 880 C C . ASP A 1 115 ? 0.718 2.129 -23.503 1.00 91.50 115 ASP A C 1
ATOM 882 O O . ASP A 1 115 ? 0.549 3.034 -22.686 1.00 91.50 115 ASP A O 1
ATOM 886 N N . GLY A 1 116 ? -0.019 2.042 -24.613 1.00 88.62 116 GLY A N 1
ATOM 887 C CA . GLY A 1 116 ? -1.107 2.978 -24.912 1.00 88.62 116 GLY A CA 1
ATOM 888 C C . GLY A 1 116 ? -2.306 2.880 -23.960 1.00 88.62 116 GLY A C 1
ATOM 889 O O . GLY A 1 116 ? -3.048 3.847 -23.837 1.00 88.62 116 GLY A O 1
ATOM 890 N N . ALA A 1 117 ? -2.498 1.748 -23.278 1.00 88.38 117 ALA A N 1
ATOM 891 C CA . ALA A 1 117 ? -3.647 1.505 -22.404 1.00 88.38 117 ALA A CA 1
ATOM 892 C C . ALA A 1 117 ? -3.461 2.075 -20.987 1.00 88.38 117 ALA A C 1
ATOM 894 O O . ALA A 1 117 ? -4.440 2.244 -20.266 1.00 88.38 117 ALA A O 1
ATOM 895 N N . HIS A 1 118 ? -2.223 2.376 -20.589 1.00 90.19 118 HIS A N 1
ATOM 896 C CA . HIS A 1 118 ? -1.894 2.929 -19.273 1.00 90.19 118 HIS A CA 1
ATOM 897 C C . HIS A 1 118 ? -1.464 4.404 -19.323 1.00 90.19 118 HIS A C 1
ATOM 899 O O . HIS A 1 118 ? -1.015 4.959 -18.319 1.00 90.19 118 HIS A O 1
ATOM 905 N N . GLN A 1 119 ? -1.602 5.073 -20.471 1.00 86.38 119 GLN A N 1
ATOM 906 C CA . GLN A 1 119 ? -1.303 6.502 -20.569 1.00 86.38 119 GLN A CA 1
ATOM 907 C C . GLN A 1 119 ? -2.298 7.321 -19.738 1.00 86.38 119 GLN A C 1
ATOM 909 O O . GLN A 1 119 ? -3.507 7.188 -19.891 1.00 86.38 119 GLN A O 1
ATOM 914 N N . GLY A 1 120 ? -1.781 8.184 -18.859 1.00 85.50 120 GLY A N 1
ATOM 915 C CA . GLY A 1 120 ? -2.589 9.131 -18.082 1.00 85.50 120 GLY A CA 1
ATOM 916 C C . GLY A 1 120 ? -3.347 8.541 -16.887 1.00 85.50 120 GLY A C 1
ATOM 917 O O . GLY A 1 120 ? -4.095 9.270 -16.243 1.00 85.50 120 GLY A O 1
ATOM 918 N N . VAL A 1 121 ? -3.155 7.260 -16.548 1.00 87.94 121 VAL A N 1
ATOM 919 C CA . VAL A 1 121 ? -3.869 6.630 -15.416 1.00 87.94 121 VAL A CA 1
ATOM 920 C C . VAL A 1 121 ? -3.413 7.147 -14.045 1.00 87.94 121 VAL A C 1
ATOM 922 O O . VAL A 1 121 ? -4.182 7.083 -13.090 1.00 87.94 121 VAL A O 1
ATOM 925 N N . ALA A 1 122 ? -2.177 7.645 -13.945 1.00 90.31 122 ALA A N 1
ATOM 926 C CA . ALA A 1 122 ? -1.625 8.339 -12.782 1.00 90.31 122 ALA A CA 1
ATOM 927 C C . ALA A 1 122 ? -0.394 9.183 -13.188 1.00 90.31 122 ALA A C 1
ATOM 929 O O . ALA A 1 122 ? 0.211 8.900 -14.228 1.00 90.31 122 ALA A O 1
ATOM 930 N N . PRO A 1 123 ? 0.012 10.189 -12.386 1.00 90.88 123 PRO A N 1
ATOM 931 C CA . PRO A 1 123 ? 1.207 10.997 -12.662 1.00 90.88 123 PRO A CA 1
ATOM 932 C C . PRO A 1 123 ? 2.532 10.217 -12.571 1.00 90.88 123 PRO A C 1
ATOM 934 O O . PRO A 1 123 ? 3.508 10.593 -13.219 1.00 90.88 123 PRO A O 1
ATOM 937 N N . GLN A 1 124 ? 2.562 9.126 -11.800 1.00 94.44 124 GLN A N 1
ATOM 938 C CA . GLN A 1 124 ? 3.707 8.228 -11.627 1.00 94.44 124 GLN A CA 1
ATOM 939 C C . GLN A 1 124 ? 3.300 6.764 -11.805 1.00 94.44 124 GLN A C 1
ATOM 941 O O . GLN A 1 124 ? 2.133 6.403 -11.654 1.00 94.44 124 GLN A O 1
ATOM 946 N N . ARG A 1 125 ? 4.282 5.910 -12.106 1.00 96.50 125 ARG A N 1
ATOM 947 C CA . ARG A 1 125 ? 4.067 4.494 -12.435 1.00 96.50 125 ARG A CA 1
ATOM 948 C C . ARG A 1 125 ? 3.896 3.572 -11.238 1.00 96.50 125 ARG A C 1
ATOM 950 O O . ARG A 1 125 ? 3.594 2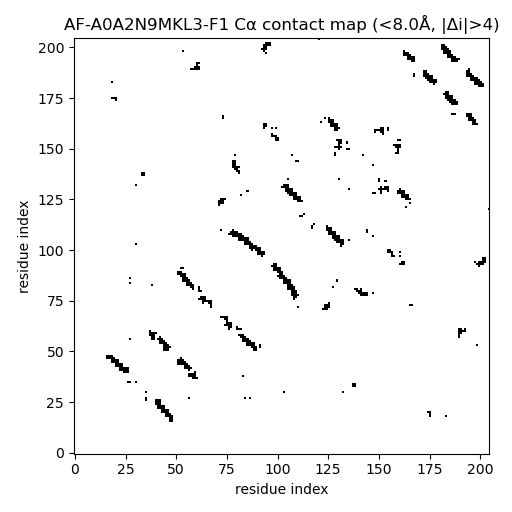.400 -11.440 1.00 96.50 125 ARG A O 1
ATOM 957 N N . ASP A 1 126 ? 4.159 4.046 -10.031 1.00 98.12 126 ASP A N 1
ATOM 958 C CA . ASP A 1 126 ? 4.287 3.245 -8.816 1.00 98.12 126 ASP A CA 1
ATOM 959 C C . ASP A 1 126 ? 2.935 2.783 -8.244 1.00 98.12 126 ASP A C 1
ATOM 961 O O . ASP A 1 126 ? 2.067 3.593 -7.933 1.00 98.12 126 ASP A O 1
ATOM 965 N N . PHE A 1 127 ? 2.762 1.472 -8.055 1.00 98.06 127 PHE A N 1
ATOM 966 C CA . PHE A 1 127 ? 1.547 0.879 -7.490 1.00 98.06 127 PHE A CA 1
ATOM 967 C C . PHE A 1 127 ? 1.865 -0.238 -6.491 1.00 98.06 127 PHE A C 1
ATOM 969 O O . PHE A 1 127 ? 2.880 -0.930 -6.581 1.00 98.06 127 PHE A O 1
ATOM 976 N N . ALA A 1 128 ? 0.942 -0.457 -5.558 1.00 98.62 128 ALA A N 1
ATOM 977 C CA . ALA A 1 128 ? 0.826 -1.679 -4.782 1.00 98.62 128 ALA A CA 1
ATOM 978 C C . ALA A 1 128 ? -0.267 -2.566 -5.393 1.00 98.62 128 ALA A C 1
ATOM 980 O O . ALA A 1 128 ? -1.402 -2.128 -5.578 1.00 98.62 128 ALA A O 1
ATOM 981 N N . LEU A 1 129 ? 0.065 -3.821 -5.687 1.00 98.62 129 LEU A N 1
ATOM 982 C CA . LEU A 1 129 ? -0.902 -4.840 -6.087 1.00 98.62 129 LEU A CA 1
ATOM 983 C C . LEU A 1 129 ? -1.285 -5.670 -4.867 1.00 98.62 129 LEU A C 1
ATOM 985 O O . LEU A 1 129 ? -0.408 -6.180 -4.160 1.00 98.62 129 LEU A O 1
ATOM 989 N N . LEU A 1 130 ? -2.590 -5.809 -4.634 1.00 98.69 130 LEU A N 1
ATOM 990 C CA . LEU A 1 130 ? -3.116 -6.630 -3.551 1.00 98.69 130 LEU A CA 1
ATOM 991 C C . LEU A 1 130 ? -3.276 -8.077 -3.995 1.00 98.69 130 LEU A C 1
ATOM 993 O O . LEU A 1 130 ? -3.902 -8.341 -5.019 1.00 98.69 130 LEU A O 1
ATOM 997 N N . THR A 1 131 ? -2.774 -9.013 -3.192 1.00 98.38 131 THR A N 1
ATOM 998 C CA . THR A 1 131 ? -3.023 -10.456 -3.345 1.00 98.38 131 THR A CA 1
ATOM 999 C C . THR A 1 131 ? -3.596 -11.000 -2.037 1.00 98.38 131 THR A C 1
ATOM 1001 O O . THR A 1 131 ? -3.035 -10.696 -0.984 1.00 98.38 131 THR A O 1
ATOM 1004 N N . PRO A 1 132 ? -4.697 -11.781 -2.035 1.00 97.56 132 PRO A N 1
ATOM 1005 C CA . PRO A 1 132 ? -5.145 -12.476 -0.830 1.00 97.56 132 PRO A CA 1
ATOM 1006 C C . PRO A 1 132 ? -3.990 -13.263 -0.220 1.00 97.56 132 PRO A C 1
ATOM 1008 O O . PRO A 1 132 ? -3.326 -14.014 -0.929 1.00 97.56 132 PRO A O 1
ATOM 1011 N N . ILE A 1 133 ? -3.757 -13.131 1.085 1.00 97.19 133 ILE A N 1
ATOM 1012 C CA . ILE A 1 133 ? -2.550 -13.691 1.713 1.00 97.19 133 ILE A CA 1
ATOM 1013 C C . ILE A 1 133 ? -2.419 -15.216 1.539 1.00 97.19 133 ILE A C 1
ATOM 1015 O O . ILE A 1 133 ? -1.315 -15.738 1.477 1.00 97.19 133 ILE A O 1
ATOM 1019 N N . GLY A 1 134 ? -3.533 -15.941 1.383 1.00 96.00 134 GLY A N 1
ATOM 1020 C CA . GLY A 1 134 ? -3.513 -17.380 1.081 1.00 96.00 134 GLY A CA 1
ATOM 1021 C C . GLY A 1 134 ? -2.913 -17.738 -0.288 1.00 96.00 134 GLY A C 1
ATOM 1022 O O . GLY A 1 134 ? -2.475 -18.869 -0.475 1.00 96.00 134 GLY A O 1
ATOM 1023 N N . ASN A 1 135 ? -2.851 -16.780 -1.219 1.00 96.88 135 ASN A N 1
ATOM 1024 C CA . ASN A 1 135 ? -2.322 -16.936 -2.580 1.00 96.88 135 ASN A CA 1
ATOM 1025 C C . ASN A 1 135 ? -0.939 -16.276 -2.762 1.00 96.88 135 ASN A C 1
ATOM 1027 O O . ASN A 1 135 ? -0.403 -16.226 -3.873 1.00 96.88 135 ASN A O 1
ATOM 1031 N N . ASP A 1 136 ? -0.355 -15.785 -1.669 1.00 97.38 136 ASP A N 1
ATOM 1032 C CA . ASP A 1 136 ? 0.996 -15.239 -1.591 1.00 97.38 136 ASP A CA 1
ATOM 1033 C C . ASP A 1 136 ? 1.669 -15.778 -0.314 1.00 97.38 136 ASP A C 1
ATOM 1035 O O . ASP A 1 136 ? 1.561 -15.162 0.742 1.00 97.38 136 ASP A O 1
ATOM 1039 N N . PRO A 1 137 ? 2.278 -16.978 -0.356 1.00 93.81 137 PRO A N 1
ATOM 1040 C CA . PRO A 1 137 ? 2.694 -17.681 0.860 1.00 93.81 137 PRO A CA 1
ATOM 1041 C C . PRO A 1 137 ? 4.070 -17.270 1.405 1.00 93.81 137 PRO A C 1
ATOM 1043 O O . PRO A 1 137 ? 4.367 -17.571 2.562 1.00 93.81 137 PRO A O 1
ATOM 1046 N N . ASP A 1 138 ? 4.922 -16.619 0.604 1.00 96.44 138 ASP A N 1
ATOM 1047 C CA . ASP A 1 138 ? 6.304 -16.300 0.986 1.00 96.44 138 ASP A CA 1
ATOM 1048 C C . ASP A 1 138 ? 6.647 -14.820 0.735 1.00 96.44 138 ASP A C 1
ATOM 1050 O O . ASP A 1 138 ? 6.793 -14.414 -0.428 1.00 96.44 138 ASP A O 1
ATOM 1054 N N . PRO A 1 139 ? 6.877 -14.017 1.795 1.00 96.81 139 PRO A N 1
ATOM 1055 C CA . PRO A 1 139 ? 7.208 -12.598 1.666 1.00 96.81 139 PRO A CA 1
ATOM 1056 C C . PRO A 1 139 ? 8.547 -12.322 0.966 1.00 96.81 139 PRO A C 1
ATOM 1058 O O . PRO A 1 139 ? 8.791 -11.179 0.575 1.00 96.81 139 PRO A O 1
ATOM 1061 N N . ASN A 1 140 ? 9.423 -13.322 0.821 1.00 96.00 140 ASN A N 1
ATOM 1062 C CA . ASN A 1 140 ? 10.752 -13.158 0.226 1.00 96.00 140 ASN A CA 1
ATOM 1063 C C . ASN A 1 140 ? 10.766 -13.350 -1.291 1.00 96.00 140 ASN A C 1
ATOM 1065 O O . ASN A 1 140 ? 11.717 -12.922 -1.951 1.00 96.00 140 ASN A O 1
ATOM 1069 N N . THR A 1 141 ? 9.721 -13.963 -1.852 1.00 96.38 141 THR A N 1
ATOM 1070 C CA . THR A 1 141 ? 9.557 -14.028 -3.307 1.00 96.38 141 THR A CA 1
ATOM 1071 C C . THR A 1 141 ? 9.482 -12.618 -3.889 1.00 96.38 141 THR A C 1
ATOM 1073 O O . THR A 1 141 ? 9.056 -11.675 -3.222 1.00 96.38 141 THR A O 1
ATOM 1076 N N . LYS A 1 142 ? 9.909 -12.456 -5.140 1.00 96.50 142 LYS A N 1
ATOM 1077 C CA . LYS A 1 142 ? 9.767 -11.212 -5.904 1.00 96.50 142 LYS A CA 1
ATOM 1078 C C . LYS A 1 142 ? 9.138 -11.574 -7.245 1.00 96.50 142 LYS A C 1
ATOM 1080 O O . LYS A 1 142 ? 9.872 -11.809 -8.198 1.00 96.50 142 LYS A O 1
ATOM 1085 N N . PRO A 1 143 ? 7.809 -11.773 -7.293 1.00 97.88 143 PRO A N 1
ATOM 1086 C CA . PRO A 1 143 ? 7.155 -12.145 -8.535 1.00 97.88 143 PRO A CA 1
ATOM 1087 C C . PRO A 1 143 ? 7.348 -11.038 -9.572 1.00 97.88 143 PRO A C 1
ATOM 1089 O O . PRO A 1 143 ? 7.118 -9.857 -9.292 1.00 97.88 143 PRO A O 1
ATOM 1092 N N . GLU A 1 144 ? 7.747 -11.444 -10.773 1.00 97.94 144 GLU A N 1
ATOM 1093 C CA . GLU A 1 144 ? 7.778 -10.570 -11.941 1.00 97.94 144 GLU A CA 1
ATOM 1094 C C . GLU A 1 144 ? 6.366 -10.085 -12.297 1.00 97.94 144 GLU A C 1
ATOM 1096 O O . GLU A 1 144 ? 5.366 -10.647 -11.840 1.00 97.94 144 GLU A O 1
ATOM 1101 N N . PHE A 1 145 ? 6.291 -9.038 -13.119 1.00 97.31 145 PHE A N 1
ATOM 1102 C CA . PHE A 1 145 ? 5.057 -8.303 -13.414 1.00 97.31 145 PHE A CA 1
ATOM 1103 C C . PHE A 1 145 ? 3.856 -9.205 -13.743 1.00 97.31 145 PHE A C 1
ATOM 1105 O O . PHE A 1 145 ? 2.855 -9.164 -13.026 1.00 97.31 145 PHE A O 1
ATOM 1112 N N . ASP A 1 146 ? 3.964 -10.059 -14.766 1.00 96.88 146 ASP A N 1
ATOM 1113 C CA . ASP A 1 146 ? 2.846 -10.903 -15.212 1.00 96.88 146 ASP A CA 1
ATOM 1114 C C . ASP A 1 146 ? 2.367 -11.835 -14.098 1.00 96.88 146 ASP A C 1
ATOM 1116 O O . ASP A 1 146 ? 1.166 -11.964 -13.845 1.00 96.88 146 ASP A O 1
ATOM 1120 N N . LYS A 1 147 ? 3.313 -12.425 -13.356 1.00 97.62 147 LYS A N 1
ATOM 1121 C CA . LYS A 1 147 ? 2.982 -13.323 -12.252 1.00 97.62 147 LYS A CA 1
ATOM 1122 C C . LYS A 1 147 ? 2.280 -12.586 -11.117 1.00 97.62 147 LYS A C 1
ATOM 1124 O O . LYS A 1 147 ? 1.319 -13.108 -10.553 1.00 97.62 147 LYS A O 1
ATOM 1129 N N . LEU A 1 148 ? 2.740 -11.382 -10.788 1.00 98.44 148 LEU A N 1
ATOM 1130 C CA . LEU A 1 148 ? 2.120 -10.570 -9.750 1.00 98.44 148 LEU A CA 1
ATOM 1131 C C . LEU A 1 148 ? 0.708 -10.117 -10.154 1.00 98.44 148 LEU A C 1
ATOM 1133 O O . LEU A 1 148 ? -0.201 -10.121 -9.324 1.00 98.44 148 LEU A O 1
ATOM 1137 N N . VAL A 1 149 ? 0.498 -9.776 -11.427 1.00 97.62 149 VAL A N 1
ATOM 1138 C CA . VAL A 1 149 ? -0.831 -9.449 -11.966 1.00 97.62 149 VAL A CA 1
ATOM 1139 C C . VAL A 1 149 ? -1.777 -10.646 -11.851 1.00 97.62 149 VAL A C 1
ATOM 1141 O O . VAL A 1 149 ? -2.911 -10.482 -11.398 1.00 97.62 149 VAL A O 1
ATOM 1144 N N . GLU A 1 150 ? -1.328 -11.851 -12.214 1.00 97.25 150 GLU A N 1
ATOM 1145 C CA . GLU A 1 150 ? -2.110 -13.083 -12.046 1.00 97.25 150 GLU A CA 1
ATOM 1146 C C . GLU A 1 150 ? -2.475 -13.341 -10.583 1.00 97.25 150 GLU A C 1
ATOM 1148 O O . GLU A 1 150 ? -3.634 -13.616 -10.275 1.00 97.25 150 GLU A O 1
ATOM 1153 N N . GLN A 1 151 ? -1.505 -13.218 -9.673 1.00 97.75 151 GLN A N 1
ATOM 1154 C CA . GLN A 1 151 ? -1.740 -13.360 -8.237 1.00 97.75 151 GLN A CA 1
ATOM 1155 C C . GLN A 1 151 ? -2.761 -12.337 -7.737 1.00 97.75 151 GLN A C 1
ATOM 1157 O O . GLN A 1 151 ? -3.702 -12.702 -7.033 1.00 97.75 151 GLN A O 1
ATOM 1162 N N . SER A 1 152 ? -2.650 -11.078 -8.158 1.00 97.94 152 SER A N 1
ATOM 1163 C CA . SER A 1 152 ? -3.552 -10.023 -7.708 1.00 97.94 152 SER A CA 1
ATOM 1164 C C . SER A 1 152 ? -5.000 -10.225 -8.168 1.00 97.94 152 SER A C 1
ATOM 1166 O O . SER A 1 152 ? -5.932 -9.980 -7.399 1.00 97.94 152 SER A O 1
ATOM 1168 N N . LYS A 1 153 ? -5.220 -10.769 -9.372 1.00 96.12 153 LYS A N 1
ATOM 1169 C CA . LYS A 1 153 ? -6.566 -11.123 -9.870 1.00 96.12 153 LYS A CA 1
ATOM 1170 C C . LYS A 1 153 ? -7.280 -12.169 -9.007 1.00 96.12 153 LYS A C 1
ATOM 1172 O O . LYS A 1 153 ? -8.507 -12.242 -9.005 1.00 96.12 153 LYS A O 1
ATOM 1177 N N . THR A 1 154 ? -6.547 -12.944 -8.206 1.00 95.19 154 THR A N 1
ATOM 1178 C CA . THR A 1 154 ? -7.158 -13.896 -7.260 1.00 95.19 154 THR A CA 1
ATOM 1179 C C . THR A 1 154 ? -7.907 -13.221 -6.105 1.00 95.19 154 THR A C 1
ATOM 1181 O O . THR A 1 154 ? -8.572 -13.902 -5.328 1.00 95.19 154 THR A O 1
ATOM 1184 N N . SER A 1 155 ? -7.859 -11.889 -6.005 1.00 91.88 155 SER A N 1
ATOM 1185 C CA . SER A 1 155 ? -8.684 -11.093 -5.088 1.00 91.88 155 SER A CA 1
ATOM 1186 C C . SER A 1 155 ? -10.187 -11.103 -5.408 1.00 91.88 155 SER A C 1
ATOM 1188 O O . SER A 1 155 ? -10.976 -10.613 -4.597 1.00 91.88 155 SER A O 1
ATOM 1190 N N . GLY A 1 156 ? -10.590 -11.720 -6.527 1.00 87.31 156 GLY A N 1
ATOM 1191 C CA . GLY A 1 156 ? -11.985 -11.821 -6.964 1.00 87.31 156 GLY A CA 1
ATOM 1192 C C . GLY A 1 156 ? -12.403 -10.712 -7.931 1.00 87.31 156 GLY A C 1
ATOM 1193 O O . GLY A 1 156 ? -13.596 -10.489 -8.119 1.00 87.31 156 GLY A O 1
ATOM 1194 N N . THR A 1 157 ? -11.433 -10.020 -8.529 1.00 88.69 157 THR A N 1
ATOM 1195 C CA . THR A 1 157 ? -11.619 -8.874 -9.425 1.00 88.69 157 THR A CA 1
ATOM 1196 C C . THR A 1 157 ? -11.250 -9.224 -10.873 1.00 88.69 157 THR A C 1
ATOM 1198 O O . THR A 1 157 ? -10.505 -10.169 -11.133 1.00 88.69 157 THR A O 1
ATOM 1201 N N . ALA A 1 158 ? -11.769 -8.464 -11.845 1.00 87.88 158 ALA A N 1
ATOM 1202 C CA . ALA A 1 158 ? -11.483 -8.691 -13.269 1.00 87.88 158 ALA A CA 1
ATOM 1203 C C . ALA A 1 158 ? -10.046 -8.283 -13.656 1.00 87.88 158 ALA A C 1
ATOM 1205 O O . ALA A 1 158 ? -9.402 -8.925 -14.492 1.00 87.88 158 ALA A O 1
ATOM 1206 N N . HIS A 1 159 ? -9.523 -7.232 -13.022 1.00 92.12 159 HIS A N 1
ATOM 1207 C CA . HIS A 1 159 ? -8.147 -6.763 -13.168 1.00 92.12 159 HIS A CA 1
ATOM 1208 C C . HIS A 1 159 ? -7.376 -6.944 -11.861 1.00 92.12 159 HIS A C 1
ATOM 1210 O O . HIS A 1 159 ? -7.959 -7.265 -10.830 1.00 92.12 159 HIS A O 1
ATOM 1216 N N . ALA A 1 160 ? -6.057 -6.741 -11.894 1.00 95.69 160 ALA A N 1
ATOM 1217 C CA . ALA A 1 160 ? -5.287 -6.649 -10.657 1.00 95.69 160 ALA A CA 1
ATOM 1218 C C . ALA A 1 160 ? -5.894 -5.567 -9.745 1.00 95.69 160 ALA A C 1
ATOM 1220 O O . ALA A 1 160 ? -6.334 -4.520 -10.228 1.00 95.69 160 ALA A O 1
ATOM 1221 N N . ALA A 1 161 ? -5.922 -5.843 -8.447 1.00 96.88 161 ALA A N 1
ATOM 1222 C CA . ALA A 1 161 ? -6.359 -4.914 -7.420 1.00 96.88 161 ALA A CA 1
ATOM 1223 C C . ALA A 1 161 ? -5.215 -3.938 -7.137 1.00 96.88 161 ALA A C 1
ATOM 1225 O O . ALA A 1 161 ? -4.225 -4.307 -6.499 1.00 96.88 161 ALA A O 1
ATOM 1226 N N . VAL A 1 162 ? -5.324 -2.722 -7.671 1.00 95.69 162 VAL A N 1
ATOM 1227 C CA . VAL A 1 162 ? -4.213 -1.765 -7.757 1.00 95.69 162 VAL A CA 1
ATOM 1228 C C . VAL A 1 162 ? -4.441 -0.548 -6.866 1.00 95.69 162 VAL A C 1
ATOM 1230 O O . VAL A 1 162 ? -5.495 0.077 -6.897 1.00 95.69 162 VAL A O 1
ATOM 1233 N N . PHE A 1 163 ? -3.424 -0.188 -6.089 1.00 98.06 163 PHE A N 1
ATOM 1234 C CA . PHE A 1 163 ? -3.436 0.953 -5.177 1.00 98.06 163 PHE A CA 1
ATOM 1235 C C . PHE A 1 163 ? -2.274 1.871 -5.544 1.00 98.06 163 PHE A C 1
ATOM 1237 O O . PHE A 1 163 ? -1.121 1.442 -5.507 1.00 98.06 163 PHE A O 1
ATOM 1244 N N . SER A 1 164 ? -2.577 3.105 -5.952 1.00 97.38 164 SER A N 1
ATOM 1245 C CA . SER A 1 164 ? -1.558 4.070 -6.384 1.00 97.38 164 SER A CA 1
ATOM 1246 C C . SER A 1 164 ? -0.617 4.393 -5.232 1.00 97.38 164 SER A C 1
ATOM 1248 O O . SER A 1 164 ? -1.077 4.620 -4.109 1.00 97.38 164 SER A O 1
ATOM 1250 N N . LEU A 1 165 ? 0.682 4.410 -5.521 1.00 98.44 165 LEU A N 1
ATOM 1251 C CA . LEU A 1 165 ? 1.715 4.887 -4.615 1.00 98.44 165 LEU A CA 1
ATOM 1252 C C . LEU A 1 165 ? 2.266 6.206 -5.141 1.00 98.44 165 LEU A C 1
ATOM 1254 O O . LEU A 1 165 ? 2.510 6.350 -6.338 1.00 98.44 165 LEU A O 1
ATOM 1258 N N . GLU A 1 166 ? 2.504 7.159 -4.249 1.00 97.31 166 GLU A N 1
ATOM 1259 C CA . GLU A 1 166 ? 2.943 8.498 -4.636 1.00 97.31 166 GLU A CA 1
ATOM 1260 C C . GLU A 1 166 ? 3.882 9.132 -3.609 1.00 97.31 166 GLU A C 1
ATOM 1262 O O . GLU A 1 166 ? 3.854 8.752 -2.431 1.00 97.31 166 GLU A O 1
ATOM 1267 N N . PRO A 1 167 ? 4.757 10.071 -4.020 1.00 96.56 167 PRO A N 1
ATOM 1268 C CA . PRO A 1 167 ? 5.501 10.867 -3.058 1.00 96.56 167 PRO A CA 1
ATOM 1269 C C . PRO A 1 167 ? 4.511 11.613 -2.149 1.00 96.56 167 PRO A C 1
ATOM 1271 O O . PRO A 1 167 ? 3.574 12.220 -2.663 1.00 96.56 167 PRO A O 1
ATOM 1274 N N . PRO A 1 168 ? 4.709 11.627 -0.820 1.00 96.44 168 PRO A N 1
ATOM 1275 C CA . PRO A 1 168 ? 3.836 12.388 0.062 1.00 96.44 168 PRO A CA 1
ATOM 1276 C C . PRO A 1 168 ? 3.815 13.876 -0.287 1.00 96.44 168 PRO A C 1
ATOM 1278 O O . PRO A 1 168 ? 4.867 14.490 -0.474 1.00 96.44 168 PRO A O 1
ATOM 1281 N N . SER A 1 169 ? 2.622 14.468 -0.286 1.00 93.50 169 SER A N 1
ATOM 1282 C CA . SER A 1 169 ? 2.410 15.906 -0.489 1.00 93.50 169 SER A CA 1
ATOM 1283 C C . SER A 1 169 ? 2.896 16.765 0.694 1.00 93.50 169 SER A C 1
ATOM 1285 O O . SER A 1 169 ? 3.128 17.965 0.542 1.00 93.50 169 SER A O 1
ATOM 1287 N N . GLY A 1 170 ? 3.103 16.158 1.871 1.00 92.31 170 GLY A N 1
ATOM 1288 C CA . GLY A 1 170 ? 3.570 16.816 3.095 1.00 92.31 170 GLY A CA 1
ATOM 1289 C C . GLY A 1 170 ? 4.656 16.043 3.854 1.00 92.31 170 GLY A C 1
ATOM 1290 O O . GLY A 1 170 ? 5.068 14.951 3.472 1.00 92.31 170 GLY A O 1
ATOM 1291 N N . THR A 1 171 ? 5.130 16.623 4.962 1.00 93.00 171 THR A N 1
ATOM 1292 C CA . THR A 1 171 ? 6.245 16.088 5.776 1.00 93.00 171 THR A CA 1
ATOM 1293 C C . THR A 1 171 ? 5.828 15.583 7.160 1.00 93.00 171 THR A C 1
ATOM 1295 O O . THR A 1 171 ? 6.669 15.115 7.930 1.00 93.00 171 THR A O 1
ATOM 1298 N N . SER A 1 172 ? 4.543 15.679 7.505 1.00 94.81 172 SER A N 1
ATOM 1299 C CA . SER A 1 172 ? 3.990 15.138 8.748 1.00 94.81 172 SER A CA 1
ATOM 1300 C C . SER A 1 172 ? 3.547 13.693 8.545 1.00 94.81 172 SER A C 1
ATOM 1302 O O . SER A 1 172 ? 2.771 13.408 7.638 1.00 94.81 172 SER A O 1
ATOM 1304 N N . PHE A 1 173 ? 4.022 12.789 9.404 1.00 96.12 173 PHE A N 1
ATOM 1305 C CA . PHE A 1 173 ? 3.735 11.358 9.311 1.00 96.12 173 PHE A CA 1
ATOM 1306 C C . PHE A 1 173 ? 3.346 10.777 10.682 1.00 96.12 173 PHE A C 1
ATOM 1308 O O . PHE A 1 173 ? 3.992 11.114 11.678 1.00 96.12 173 PHE A O 1
ATOM 1315 N N . PRO A 1 174 ? 2.367 9.856 10.747 1.00 97.81 174 PRO A N 1
ATOM 1316 C CA . PRO A 1 174 ? 1.463 9.477 9.660 1.00 97.81 174 PRO A CA 1
ATOM 1317 C C . PRO A 1 174 ? 0.421 10.581 9.395 1.00 97.81 174 PRO A C 1
ATOM 1319 O O . PRO A 1 174 ? 0.062 11.323 10.309 1.00 97.81 174 PRO A O 1
ATOM 1322 N N . ALA A 1 175 ? -0.084 10.674 8.168 1.00 98.00 175 ALA A N 1
ATOM 1323 C CA . ALA A 1 175 ? -1.152 11.605 7.812 1.00 98.00 175 ALA A CA 1
ATOM 1324 C C . ALA A 1 175 ? -2.148 10.953 6.853 1.00 98.00 175 ALA A C 1
ATOM 1326 O O . ALA A 1 175 ? -1.775 10.119 6.032 1.00 98.00 175 ALA A O 1
ATOM 1327 N N . LEU A 1 176 ? -3.417 11.338 6.976 1.00 97.94 176 LEU A N 1
ATOM 1328 C CA . LEU A 1 176 ? -4.466 11.005 6.022 1.00 97.94 176 LEU A CA 1
ATOM 1329 C C . LEU A 1 176 ? -5.036 12.320 5.499 1.00 97.94 176 LEU A C 1
ATOM 1331 O O . LEU A 1 176 ? -5.581 13.104 6.278 1.00 97.94 176 LEU A O 1
ATOM 1335 N N . SER A 1 177 ? -4.882 12.562 4.205 1.00 96.25 177 SER A N 1
ATOM 1336 C CA . SER A 1 177 ? -5.371 13.756 3.517 1.00 96.25 177 SER A CA 1
ATOM 1337 C C . SER A 1 177 ? -6.386 13.369 2.457 1.00 96.25 177 SER A C 1
ATOM 1339 O O . SER A 1 177 ? -6.309 12.293 1.866 1.00 96.25 177 SER A O 1
ATOM 1341 N N . LYS A 1 178 ? -7.340 14.267 2.214 1.00 95.44 178 LYS A N 1
ATOM 1342 C CA . LYS A 1 178 ? -8.149 14.220 1.006 1.00 95.44 178 LYS A CA 1
ATOM 1343 C C . LYS A 1 178 ? -7.414 14.980 -0.095 1.00 95.44 17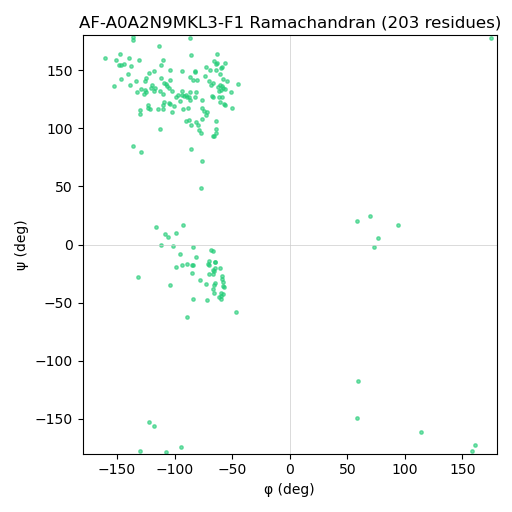8 LYS A C 1
ATOM 1345 O O . LYS A 1 178 ? -7.085 16.150 0.100 1.00 95.44 178 LYS A O 1
ATOM 1350 N N . GLU A 1 179 ? -7.170 14.329 -1.221 1.00 92.44 179 GLU A N 1
ATOM 1351 C CA . GLU A 1 179 ? -6.533 14.905 -2.402 1.00 92.44 179 GLU A CA 1
ATOM 1352 C C . GLU A 1 179 ? -7.507 14.851 -3.588 1.00 92.44 179 GLU A C 1
ATOM 1354 O O . GLU A 1 179 ? -8.191 13.854 -3.828 1.00 92.44 179 GLU A O 1
ATOM 1359 N N . GLY A 1 180 ? -7.645 15.975 -4.296 1.00 90.38 180 GLY A N 1
ATOM 1360 C CA . GLY A 1 180 ? -8.713 16.140 -5.284 1.00 90.38 180 GLY A CA 1
ATOM 1361 C C . GLY A 1 180 ? -10.117 15.967 -4.683 1.00 90.38 180 GLY A C 1
ATOM 1362 O O . GLY A 1 180 ? -10.374 16.291 -3.519 1.00 90.38 180 GLY A O 1
ATOM 1363 N N . GLU A 1 181 ? -11.055 15.470 -5.490 1.00 89.12 181 GLU A N 1
ATOM 1364 C CA . GLU A 1 181 ? -12.460 15.339 -5.082 1.00 89.12 181 GLU A CA 1
ATOM 1365 C C . GLU A 1 181 ? -12.768 14.044 -4.318 1.00 89.12 181 GLU A C 1
ATOM 1367 O O . GLU A 1 181 ? -13.713 14.011 -3.516 1.00 89.12 181 GLU A O 1
ATOM 1372 N N . HIS A 1 182 ? -11.962 12.995 -4.512 1.00 91.44 182 HIS A N 1
ATOM 1373 C CA . HIS A 1 182 ? -12.302 11.635 -4.079 1.00 91.44 182 HIS A CA 1
ATOM 1374 C C . HIS A 1 182 ? -11.203 10.898 -3.323 1.00 91.44 182 HIS A C 1
ATOM 1376 O O . HIS A 1 182 ? -11.536 10.028 -2.517 1.00 91.44 182 HIS A O 1
ATOM 1382 N N . ASP A 1 183 ? -9.930 11.209 -3.561 1.00 95.06 183 ASP A N 1
ATOM 1383 C CA . ASP A 1 183 ? -8.848 10.368 -3.066 1.00 95.06 183 ASP A CA 1
ATOM 1384 C C . ASP A 1 183 ? -8.548 10.668 -1.603 1.00 95.06 183 ASP A C 1
ATOM 1386 O O . ASP A 1 183 ? -8.376 11.812 -1.195 1.00 95.06 183 ASP A O 1
ATOM 1390 N N . TRP A 1 184 ? -8.468 9.611 -0.809 1.00 97.25 184 TRP A N 1
ATOM 1391 C CA . TRP A 1 184 ? -7.993 9.625 0.561 1.00 97.25 184 TRP A CA 1
ATOM 1392 C C . TRP A 1 184 ? -6.651 8.917 0.612 1.00 97.25 184 TRP A C 1
ATOM 1394 O O . TRP A 1 184 ? -6.539 7.718 0.331 1.00 97.25 184 TRP A O 1
ATOM 1404 N N . VAL A 1 185 ? -5.634 9.687 0.973 1.00 98.06 185 VAL A N 1
ATOM 1405 C CA . VAL A 1 185 ? -4.228 9.350 0.794 1.00 98.06 185 VAL A CA 1
ATOM 1406 C C . VAL A 1 185 ? -3.575 9.171 2.155 1.00 98.06 185 VAL A C 1
ATOM 1408 O O . VAL A 1 185 ? -3.508 10.105 2.954 1.00 98.06 185 VAL A O 1
ATOM 1411 N N . LEU A 1 186 ? -3.101 7.957 2.440 1.00 98.69 186 LEU A N 1
ATOM 1412 C CA . LEU A 1 186 ? -2.348 7.641 3.651 1.00 98.69 186 LEU A CA 1
ATOM 1413 C C . LEU A 1 186 ? -0.854 7.854 3.393 1.00 98.69 186 LEU A C 1
ATOM 1415 O O . LEU A 1 186 ? -0.214 7.033 2.738 1.00 98.69 186 LEU A O 1
ATOM 1419 N N . ALA A 1 187 ? -0.296 8.923 3.954 1.00 98.62 187 ALA A N 1
ATOM 1420 C CA . ALA A 1 187 ? 1.128 9.228 3.934 1.00 98.62 187 ALA A CA 1
ATOM 1421 C C . ALA A 1 187 ? 1.826 8.691 5.192 1.00 98.62 187 ALA A C 1
ATOM 1423 O O . ALA A 1 187 ? 1.418 8.961 6.327 1.00 98.62 187 ALA A O 1
ATOM 1424 N N . VAL A 1 188 ? 2.916 7.949 5.001 1.00 98.25 188 VAL A N 1
ATOM 1425 C CA . VAL A 1 188 ? 3.678 7.300 6.076 1.00 98.25 188 VAL A CA 1
ATOM 1426 C C . VAL A 1 188 ? 5.182 7.405 5.842 1.00 98.25 188 VAL A C 1
ATOM 1428 O O . VAL A 1 188 ? 5.653 7.596 4.720 1.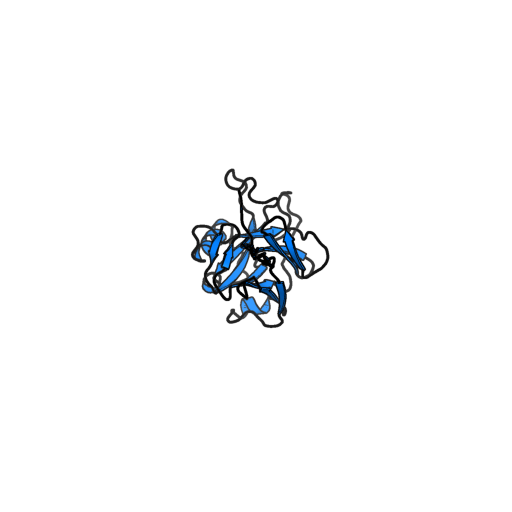00 98.25 188 VAL A O 1
ATOM 1431 N N . LYS A 1 189 ? 5.948 7.225 6.921 1.00 97.69 189 LYS A N 1
ATOM 1432 C CA . LYS A 1 189 ? 7.388 6.981 6.856 1.00 97.69 189 LYS A CA 1
ATOM 1433 C C . LYS A 1 189 ? 7.665 5.534 7.263 1.00 97.69 189 LYS A C 1
ATOM 1435 O O . LYS A 1 189 ? 7.335 5.135 8.376 1.00 97.69 189 LYS A O 1
ATOM 1440 N N . VAL A 1 190 ? 8.254 4.764 6.354 1.00 97.00 190 VAL A N 1
ATOM 1441 C CA . VAL A 1 190 ? 8.582 3.344 6.501 1.00 97.00 190 VAL A CA 1
ATOM 1442 C C . VAL A 1 190 ? 10.100 3.181 6.533 1.00 97.00 190 VAL A C 1
ATOM 1444 O O . VAL A 1 190 ? 10.769 3.216 5.498 1.00 97.00 190 VAL A O 1
ATOM 1447 N N . GLY A 1 191 ? 10.668 3.036 7.731 1.00 92.38 191 GLY A N 1
ATOM 1448 C CA . GLY A 1 191 ? 12.109 3.211 7.924 1.00 92.38 191 GLY A CA 1
ATOM 1449 C C . GLY A 1 191 ? 12.519 4.625 7.506 1.00 92.38 191 GLY A C 1
ATOM 1450 O O . GLY A 1 191 ? 12.020 5.598 8.068 1.00 92.38 191 GLY A O 1
ATOM 1451 N N . ASP A 1 192 ? 13.370 4.744 6.488 1.00 91.69 192 ASP A N 1
ATOM 1452 C CA . ASP A 1 192 ? 13.773 6.034 5.910 1.00 91.69 192 ASP A CA 1
ATOM 1453 C C . ASP A 1 192 ? 12.957 6.449 4.680 1.00 91.69 192 ASP A C 1
ATOM 1455 O O . ASP A 1 192 ? 13.075 7.584 4.218 1.00 91.69 192 ASP A 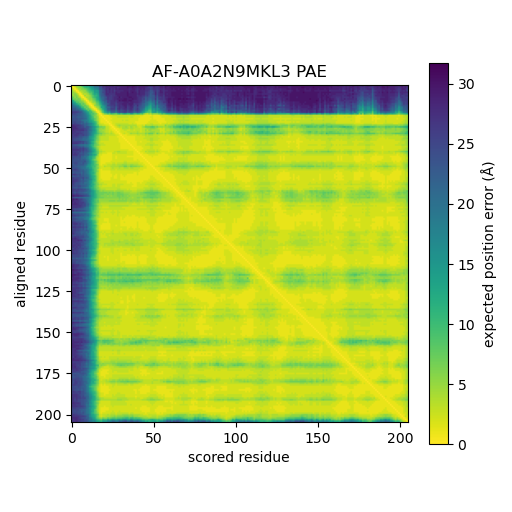O 1
ATOM 1459 N N . LEU A 1 193 ? 12.108 5.560 4.160 1.00 97.12 193 LEU A N 1
ATOM 1460 C CA . LEU A 1 193 ? 11.319 5.813 2.963 1.00 97.12 193 LEU A CA 1
ATOM 1461 C C . LEU A 1 193 ? 9.984 6.473 3.321 1.00 97.12 193 LEU A C 1
ATOM 1463 O O . LEU A 1 193 ? 9.141 5.865 3.975 1.00 97.12 193 LEU A O 1
ATOM 1467 N N . SER A 1 194 ? 9.763 7.692 2.846 1.00 97.88 194 SER A N 1
ATOM 1468 C CA . SER A 1 194 ? 8.446 8.333 2.874 1.00 97.88 194 SER A CA 1
ATOM 1469 C C . SER A 1 194 ? 7.658 7.954 1.619 1.00 97.88 194 SER A C 1
ATOM 1471 O O . SER A 1 194 ? 8.159 8.123 0.510 1.00 97.88 194 SER A O 1
ATOM 1473 N N . LEU A 1 195 ? 6.438 7.448 1.792 1.00 98.12 195 LEU A N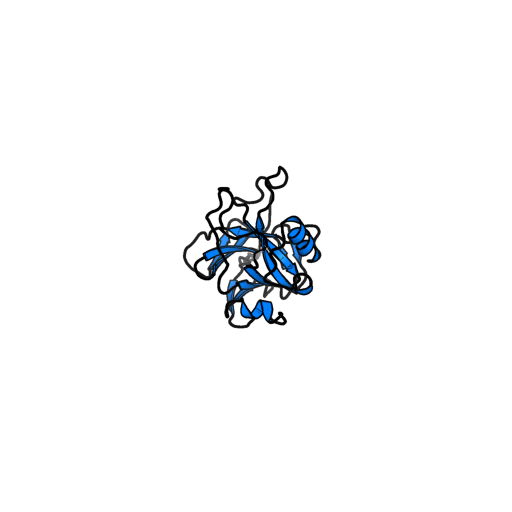 1
ATOM 1474 C CA . LEU A 1 195 ? 5.530 7.093 0.699 1.00 98.12 195 LEU A CA 1
ATOM 1475 C C . LEU A 1 195 ? 4.086 7.398 1.090 1.00 98.12 195 LEU A C 1
ATOM 1477 O O . LEU A 1 195 ? 3.749 7.425 2.276 1.00 98.12 195 LEU A O 1
ATOM 1481 N N . ALA A 1 196 ? 3.243 7.609 0.093 1.00 98.50 196 ALA A N 1
ATOM 1482 C CA . ALA A 1 196 ? 1.809 7.743 0.246 1.00 98.50 196 ALA A CA 1
ATOM 1483 C C . ALA A 1 196 ? 1.082 6.691 -0.597 1.00 98.50 196 ALA A C 1
ATOM 1485 O O . ALA A 1 196 ? 1.591 6.256 -1.630 1.00 98.50 196 ALA A O 1
ATOM 1486 N N . ILE A 1 197 ? -0.075 6.238 -0.117 1.00 98.69 197 ILE A N 1
ATOM 1487 C CA . ILE A 1 197 ? -0.929 5.260 -0.795 1.00 98.69 197 ILE A CA 1
ATOM 1488 C C . ILE A 1 197 ? -2.378 5.747 -0.794 1.00 98.69 197 ILE A C 1
ATOM 1490 O O . ILE A 1 197 ? -2.911 6.119 0.254 1.00 98.69 197 ILE A O 1
ATOM 1494 N N . ILE A 1 198 ? -3.033 5.706 -1.955 1.00 98.00 198 ILE A N 1
ATOM 1495 C CA . ILE A 1 198 ? -4.466 6.012 -2.067 1.00 98.00 198 ILE A CA 1
ATOM 1496 C C . ILE A 1 198 ? -5.256 4.814 -1.532 1.00 98.00 198 ILE A C 1
ATOM 1498 O O . ILE A 1 198 ? -5.284 3.761 -2.163 1.00 98.00 198 ILE A O 1
ATOM 1502 N N . VAL A 1 199 ? -5.878 4.957 -0.360 1.00 98.00 199 VAL A N 1
ATOM 1503 C CA . VAL A 1 199 ? -6.567 3.861 0.357 1.00 98.00 199 VAL A CA 1
ATOM 1504 C C . VAL A 1 199 ? -8.080 3.852 0.158 1.00 98.00 199 VAL A C 1
ATOM 1506 O O . VAL A 1 199 ? -8.726 2.831 0.389 1.00 98.00 199 VAL A O 1
ATOM 1509 N N . ALA A 1 200 ? -8.648 4.975 -0.268 1.00 96.19 200 ALA A N 1
ATOM 1510 C CA . ALA A 1 200 ? -10.006 5.086 -0.782 1.00 96.19 200 ALA A CA 1
ATOM 1511 C C . ALA A 1 200 ? -9.997 6.162 -1.865 1.00 96.19 200 ALA A C 1
ATOM 1513 O O . ALA A 1 200 ? -9.285 7.150 -1.731 1.00 96.19 200 ALA A O 1
ATOM 1514 N N . GLY A 1 201 ? -10.751 5.983 -2.936 1.00 93.19 201 GLY A N 1
ATOM 1515 C CA . GLY A 1 201 ? -10.755 6.947 -4.025 1.00 93.19 201 GLY A CA 1
ATOM 1516 C C . GLY A 1 201 ? -11.594 6.465 -5.184 1.00 93.19 201 GLY A C 1
ATOM 1517 O O . GLY A 1 201 ? -12.122 5.354 -5.158 1.00 93.19 201 GLY A O 1
ATOM 1518 N N . LYS A 1 202 ? -11.685 7.308 -6.206 1.00 90.25 202 LYS A N 1
ATOM 1519 C CA . LYS A 1 202 ? -12.397 6.999 -7.440 1.00 90.25 202 LYS A CA 1
ATOM 1520 C C . LYS A 1 202 ? -11.607 7.507 -8.635 1.00 90.2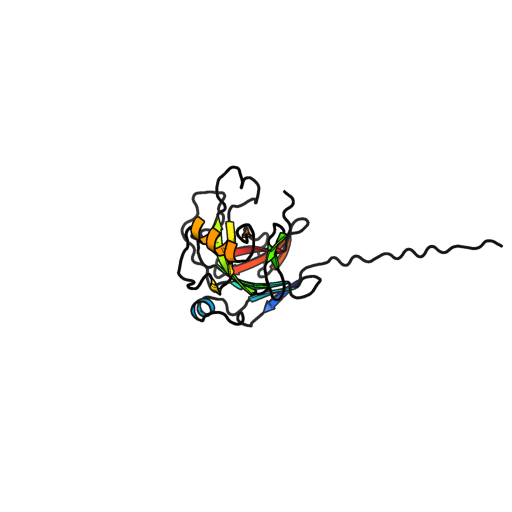5 202 LYS A C 1
ATOM 1522 O O . LYS A 1 202 ? -11.003 8.581 -8.603 1.00 90.25 202 LYS A O 1
ATOM 1527 N N . TYR A 1 203 ? -11.536 6.689 -9.670 1.00 84.88 203 TYR A N 1
ATOM 1528 C CA . TYR A 1 203 ? -10.975 7.058 -10.955 1.00 84.88 203 TYR A CA 1
ATOM 1529 C C . TYR A 1 203 ? -12.100 7.626 -11.816 1.00 84.88 203 TYR A C 1
ATOM 1531 O O . TYR A 1 203 ? -13.159 7.011 -11.927 1.00 84.88 203 TYR A O 1
ATOM 1539 N N . GLU A 1 204 ? -11.875 8.803 -12.391 1.00 73.06 204 GLU A N 1
ATOM 1540 C CA . GLU A 1 204 ? -12.865 9.522 -13.208 1.00 73.06 204 GLU A CA 1
ATOM 1541 C C . GLU A 1 204 ? -12.432 9.680 -14.674 1.00 73.06 204 GLU A C 1
ATOM 1543 O O . GLU A 1 204 ? -12.989 10.505 -15.396 1.00 73.06 204 GLU A O 1
ATOM 1548 N N . GLY A 1 205 ? -11.427 8.912 -15.108 1.00 60.88 205 GLY A N 1
ATOM 1549 C CA . GLY A 1 205 ? -10.931 8.917 -16.488 1.00 60.88 205 GLY A CA 1
ATOM 1550 C C . GLY A 1 205 ? -11.573 7.872 -17.388 1.00 60.88 205 GLY A C 1
ATOM 1551 O O . GLY A 1 205 ? -12.107 6.863 -16.870 1.00 60.88 205 GLY A O 1
#

pLDDT: mean 91.04, std 14.37, range [39.22, 98.81]

Radius of gyration: 19.43 Å; Cα contacts (8 Å, |Δi|>4): 437; chains: 1; bounding box: 78×53×43 Å